Protein AF-A0A7Y2CJN3-F1 (afdb_monomer)

Solvent-accessible surface area (backbone atoms only — not comparable to full-atom values): 11240 Å² total; per-residue (Å²): 103,41,55,84,61,44,93,46,85,76,18,38,47,68,56,98,87,44,76,42,76,36,79,87,62,49,85,75,83,54,53,45,50,74,57,41,85,48,96,66,66,85,54,82,92,68,82,80,73,77,84,72,82,82,82,86,78,89,80,89,78,88,76,77,89,78,78,74,92,73,75,88,74,85,74,73,87,79,77,86,70,71,72,61,90,79,63,71,76,77,66,48,73,48,80,30,47,73,67,55,46,51,51,51,55,51,46,45,72,74,62,45,39,82,66,42,48,44,77,51,57,68,103,82,56,93,66,91,75,67,64,52,42,71,66,54,47,52,54,37,39,75,72,59,33,28,38,36,39,33,30,33,46,99,92,42,41,36,37,38,38,42,36,53,50,99,86,33,34,38,36,39,37,32,74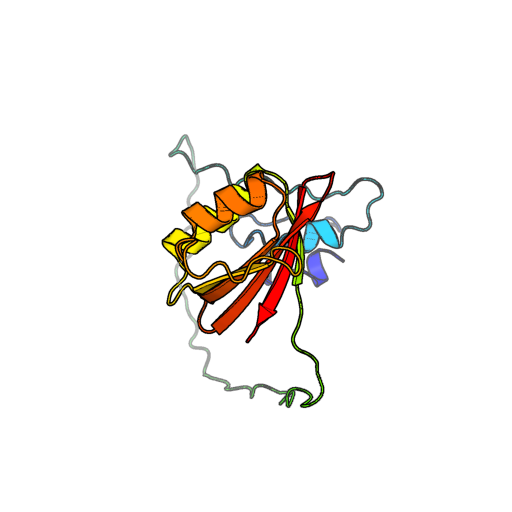,103

Mean predicted aligned error: 18.38 Å

Sequence (176 aa):
VCYERCPVEGAIPVEAGLPTVDPSACTGCGICHYVCPAPENAVAILPRRERGVGKGTAAMATVEPTGPDVRATEEAPEADETPDPDALPEVFTALLTADQLQDLFRDLRIQARNVEVQFKDGATAYSSDRGSDLDAAEETLAAGGSVQIRYDAAGGHWCDTLRPVKTGTFLVRAPL

Nearest PDB structures (foldseek):
  3sy3-assembly2_D  TM=4.236E-01  e=1.371E-02  Bacillus anthracis str. 'Ames Ancestor'
  1v2b-assembly1_A  TM=4.792E-01  e=2.644E-01  Nicotiana tabacum
  3v85-assembly1_A  TM=5.338E-01  e=2.227E+00  Arabidopsis thaliana
  8h92-assembly1_A  TM=4.686E-01  e=4.531E+00  Ziziphus jujuba
  8wu8-assembly1_A  TM=2.914E-01  e=1.865E+00  Homo sapiens

Structure (mmCIF, N/CA/C/O backbone):
data_AF-A0A7Y2CJN3-F1
#
_entry.id   AF-A0A7Y2CJN3-F1
#
loop_
_atom_site.group_PDB
_atom_site.id
_atom_site.type_symbol
_atom_site.label_atom_id
_atom_site.label_alt_id
_atom_site.label_comp_id
_atom_site.label_asym_id
_atom_site.label_entity_id
_atom_site.label_seq_id
_atom_site.pdbx_PDB_ins_code
_atom_site.Cartn_x
_atom_site.Cartn_y
_atom_site.Cartn_z
_atom_site.occupancy
_atom_site.B_iso_or_equiv
_atom_site.auth_seq_id
_atom_site.auth_comp_id
_atom_site.auth_asym_id
_atom_site.auth_atom_id
_atom_site.pdbx_PDB_model_num
ATOM 1 N N . VAL A 1 1 ? -16.809 -4.277 22.116 1.00 89.31 1 VAL A N 1
ATOM 2 C CA . VAL A 1 1 ? -16.101 -3.682 20.956 1.00 89.31 1 VAL A CA 1
ATOM 3 C C . VAL A 1 1 ? -15.108 -4.633 20.294 1.00 89.31 1 VAL A C 1
ATOM 5 O O . VAL A 1 1 ? -15.429 -5.131 19.231 1.00 89.31 1 VAL A O 1
ATOM 8 N N . CYS A 1 2 ? -13.921 -4.916 20.854 1.00 93.25 2 CYS A N 1
ATOM 9 C CA . CYS A 1 2 ? -12.917 -5.745 20.155 1.00 93.25 2 CYS A CA 1
ATOM 10 C C . CYS A 1 2 ? -13.397 -7.179 19.856 1.00 93.25 2 CYS A C 1
ATOM 12 O O . CYS A 1 2 ? -13.192 -7.649 18.743 1.00 93.25 2 CYS A O 1
ATOM 14 N N . TYR A 1 3 ? -14.078 -7.829 20.808 1.00 94.25 3 TYR A N 1
ATOM 15 C CA . TYR A 1 3 ? -14.712 -9.144 20.628 1.00 94.25 3 TYR A CA 1
ATOM 16 C C . TYR A 1 3 ? -15.737 -9.151 19.485 1.00 94.25 3 TYR A C 1
ATOM 18 O O . TYR A 1 3 ? -15.639 -9.965 18.577 1.00 94.25 3 TYR A O 1
ATOM 26 N N . GLU A 1 4 ? -16.655 -8.182 19.479 1.00 93.81 4 GLU A N 1
ATOM 27 C CA . GLU A 1 4 ? -17.743 -8.063 18.490 1.00 93.81 4 GLU A CA 1
ATOM 28 C C . GLU A 1 4 ? -17.247 -7.733 17.075 1.00 93.81 4 GLU A C 1
ATOM 30 O O . GLU A 1 4 ? -17.983 -7.881 16.107 1.00 93.81 4 GLU A O 1
ATOM 35 N N . ARG A 1 5 ? -16.017 -7.222 16.950 1.00 94.75 5 ARG A N 1
ATOM 36 C CA . ARG A 1 5 ? -15.409 -6.826 15.672 1.00 94.75 5 ARG A CA 1
ATOM 37 C C . ARG A 1 5 ? -14.397 -7.842 15.157 1.00 94.75 5 ARG A C 1
ATOM 39 O O . ARG A 1 5 ? -13.835 -7.633 14.085 1.00 94.75 5 ARG A O 1
ATOM 46 N N . CYS A 1 6 ? -14.111 -8.900 15.913 1.00 95.44 6 CYS A N 1
ATOM 47 C CA . CYS A 1 6 ? -13.181 -9.920 15.461 1.00 95.44 6 CYS A CA 1
ATOM 48 C C . CYS A 1 6 ? -13.832 -10.753 14.343 1.00 95.44 6 CYS A C 1
ATOM 50 O O . CYS A 1 6 ? -14.910 -11.295 14.566 1.00 95.44 6 CYS A O 1
ATOM 52 N N . PRO A 1 7 ? -13.192 -10.899 13.168 1.00 94.94 7 PRO A N 1
ATOM 53 C CA . PRO A 1 7 ? -13.736 -11.709 12.076 1.00 94.94 7 PRO A CA 1
ATOM 54 C C . PRO A 1 7 ? -13.603 -13.218 12.330 1.00 94.94 7 PRO A C 1
ATOM 56 O O . PRO A 1 7 ? -14.133 -14.015 11.566 1.00 94.94 7 PRO A O 1
ATOM 59 N N . VAL A 1 8 ? -12.856 -13.617 13.365 1.00 95.19 8 VAL A N 1
ATOM 60 C CA . VAL A 1 8 ? -12.653 -15.019 13.732 1.00 95.19 8 VAL A CA 1
ATOM 61 C C . VAL A 1 8 ? -13.446 -15.311 14.994 1.00 95.19 8 VAL A C 1
ATOM 63 O O . VAL A 1 8 ? -13.160 -14.765 16.064 1.00 95.19 8 VAL A O 1
ATOM 66 N N . GLU A 1 9 ? -14.429 -16.194 14.868 1.00 91.56 9 GLU A N 1
ATOM 67 C CA . GLU A 1 9 ? -15.238 -16.637 15.995 1.00 91.56 9 GLU A CA 1
ATOM 68 C C . GLU A 1 9 ? -14.358 -17.292 17.068 1.00 91.56 9 GLU A C 1
ATOM 70 O O . GLU A 1 9 ? -13.439 -18.057 16.773 1.00 91.56 9 GLU A O 1
ATOM 75 N N . GLY A 1 10 ? -14.592 -16.938 18.332 1.00 90.75 10 GLY A N 1
ATOM 76 C CA . GLY A 1 10 ? -13.833 -17.485 19.457 1.00 90.75 10 GLY A CA 1
ATOM 77 C C . GLY A 1 10 ? -12.379 -17.008 19.572 1.00 90.75 10 GLY A C 1
ATOM 78 O O . GLY A 1 10 ? -11.717 -17.376 20.534 1.00 90.75 10 GLY A O 1
ATOM 79 N N . ALA A 1 11 ? -11.867 -16.152 18.678 1.00 95.00 11 ALA A N 1
ATOM 80 C CA . ALA A 1 11 ? -10.490 -15.656 18.791 1.00 95.00 11 ALA A CA 1
ATOM 81 C C . ALA A 1 11 ? -10.285 -14.636 19.924 1.00 95.00 11 ALA A C 1
ATOM 83 O O . ALA A 1 11 ? -9.145 -14.378 20.316 1.00 95.00 11 ALA A O 1
ATOM 84 N N . ILE A 1 12 ? -11.362 -14.041 20.444 1.00 95.69 12 ILE A N 1
ATOM 85 C CA . ILE A 1 12 ? -11.316 -13.121 21.587 1.00 95.69 12 ILE A CA 1
ATOM 86 C C . ILE A 1 12 ? -12.387 -13.513 22.619 1.00 95.69 12 ILE A C 1
ATOM 88 O O . ILE A 1 12 ? -13.403 -12.829 22.719 1.00 95.69 12 ILE A O 1
ATOM 92 N N . PRO A 1 13 ? -12.233 -14.611 23.378 1.00 94.94 13 PRO A N 1
ATOM 93 C CA . PRO A 1 13 ? -13.152 -14.918 24.471 1.00 94.94 13 PRO A CA 1
ATOM 94 C C . PRO A 1 13 ? -13.224 -13.768 25.486 1.00 94.94 13 PRO A C 1
ATOM 96 O O . PRO A 1 13 ? -12.224 -13.114 25.798 1.00 94.94 13 PRO A O 1
ATOM 99 N N . VAL A 1 14 ? -14.425 -13.529 26.014 1.00 93.75 14 VAL A N 1
ATOM 100 C CA . VAL A 1 14 ? -14.656 -12.581 27.108 1.00 93.75 14 VAL A CA 1
ATOM 101 C C . VAL A 1 14 ? -14.918 -13.378 28.375 1.00 93.75 14 VAL A C 1
ATOM 103 O O . VAL A 1 14 ? -15.992 -13.948 28.553 1.00 93.75 14 VAL A O 1
ATOM 106 N N . GLU A 1 15 ? -13.941 -13.388 29.273 1.00 90.75 15 GLU A N 1
ATOM 107 C CA . GLU A 1 15 ? -14.043 -14.052 30.569 1.00 90.75 15 GLU A CA 1
ATOM 108 C C . GLU A 1 15 ? -14.014 -12.996 31.670 1.00 90.75 15 GLU A C 1
ATOM 110 O O . GLU A 1 15 ? -13.166 -12.107 31.672 1.00 90.75 15 GLU A O 1
ATOM 115 N N . ALA A 1 16 ? -14.981 -13.044 32.592 1.00 88.81 16 ALA A N 1
ATOM 116 C CA . ALA A 1 16 ? -15.116 -12.057 33.670 1.00 88.81 16 ALA A CA 1
ATOM 117 C C . ALA A 1 16 ? -15.124 -10.584 33.189 1.00 88.81 16 ALA A C 1
ATOM 119 O O . ALA A 1 16 ? -14.648 -9.687 33.882 1.00 88.81 16 ALA A O 1
ATOM 120 N N . GLY A 1 17 ? -15.664 -10.327 31.991 1.00 88.00 17 GLY A N 1
ATOM 121 C CA . GLY A 1 17 ? -15.716 -8.989 31.390 1.00 88.00 17 GLY A CA 1
ATOM 122 C C . GLY A 1 17 ? -14.395 -8.507 30.776 1.00 88.00 17 GLY A C 1
ATOM 123 O O . GLY A 1 17 ? -14.331 -7.372 30.307 1.00 88.00 17 GLY A O 1
ATOM 124 N N . LEU A 1 18 ? -13.360 -9.351 30.743 1.00 89.56 18 LEU A N 1
ATOM 125 C CA . LEU A 1 18 ? -12.057 -9.052 30.157 1.00 89.56 18 LEU A CA 1
ATOM 126 C C . LEU A 1 18 ? -11.886 -9.816 28.831 1.00 89.56 18 LEU A C 1
ATOM 128 O O . LEU A 1 18 ? -11.836 -11.049 28.836 1.00 89.56 18 LEU A O 1
ATOM 132 N N . PRO A 1 19 ? -11.798 -9.117 27.685 1.00 93.50 19 PRO A N 1
ATOM 133 C CA . PRO A 1 19 ? -11.492 -9.755 26.411 1.00 93.50 19 PRO A CA 1
ATOM 134 C C . PRO A 1 19 ? -10.029 -10.216 26.389 1.00 93.50 19 PRO A C 1
ATOM 136 O O . PRO A 1 19 ? -9.119 -9.405 26.555 1.00 93.50 19 PRO A O 1
ATOM 139 N N . THR A 1 20 ? -9.801 -11.504 26.140 1.00 93.62 20 THR A N 1
ATOM 140 C CA . THR A 1 20 ? -8.462 -12.101 26.008 1.00 93.62 20 THR A CA 1
ATOM 141 C C . THR A 1 20 ? -8.301 -12.665 24.606 1.00 93.62 20 THR A C 1
ATOM 143 O O . THR A 1 20 ? -9.216 -13.295 24.102 1.00 93.62 20 THR A O 1
ATOM 146 N N . VAL A 1 21 ? -7.161 -12.442 23.949 1.00 93.12 21 VAL A N 1
ATOM 147 C CA . VAL A 1 21 ? -6.914 -12.974 22.598 1.00 93.12 21 VAL A CA 1
ATOM 148 C C . VAL A 1 21 ? -6.411 -14.413 22.691 1.00 93.12 21 VAL A C 1
ATOM 150 O O . VAL A 1 21 ? -5.384 -14.653 23.325 1.00 93.12 21 VAL A O 1
ATOM 153 N N . ASP A 1 22 ? -7.074 -15.349 22.009 1.00 92.25 22 ASP A N 1
ATOM 154 C CA . ASP A 1 22 ? -6.560 -16.703 21.807 1.00 92.25 22 ASP A CA 1
ATOM 155 C C . ASP A 1 22 ? -5.549 -16.706 20.642 1.00 92.25 22 ASP A C 1
ATOM 157 O O . ASP A 1 22 ? -5.925 -16.546 19.474 1.00 92.25 22 ASP A O 1
ATOM 161 N N . PRO A 1 23 ? -4.247 -16.912 20.908 1.00 87.19 23 PRO A N 1
ATOM 162 C CA . PRO A 1 23 ? -3.235 -16.940 19.862 1.00 87.19 23 PRO A CA 1
ATOM 163 C C . PRO A 1 23 ? -3.347 -18.164 18.944 1.00 87.19 23 PRO A C 1
ATOM 165 O O . PRO A 1 23 ? -2.655 -18.208 17.929 1.00 87.19 23 PRO A O 1
ATOM 168 N N . SER A 1 24 ? -4.125 -19.193 19.272 1.00 87.00 24 SER A N 1
ATOM 169 C CA . SER A 1 24 ? -4.326 -20.349 18.395 1.00 87.00 24 SER A CA 1
ATOM 170 C C . SER A 1 24 ? -5.303 -20.040 17.255 1.00 87.00 24 SER A C 1
ATOM 172 O O . SER A 1 24 ? -5.036 -20.433 16.121 1.00 87.00 24 SER A O 1
ATOM 174 N N . ALA A 1 25 ? -6.340 -19.245 17.533 1.00 89.62 25 ALA A N 1
ATOM 175 C CA . ALA A 1 25 ? -7.351 -18.811 16.570 1.00 89.62 25 ALA A CA 1
ATOM 176 C C . ALA A 1 25 ? -7.039 -17.446 15.919 1.00 89.62 25 ALA A C 1
ATOM 178 O O . ALA A 1 25 ? -7.500 -17.155 14.819 1.00 89.62 25 ALA A O 1
ATOM 179 N N . CYS A 1 26 ? -6.240 -16.591 16.565 1.00 92.00 26 CYS A N 1
ATOM 180 C CA . CYS A 1 26 ? -5.935 -15.254 16.056 1.00 92.00 26 CYS A CA 1
ATOM 181 C C . CYS A 1 26 ? -5.152 -15.274 14.726 1.00 92.00 26 CYS A C 1
ATOM 183 O O . CYS A 1 26 ? -4.025 -15.780 14.647 1.00 92.00 26 CYS A O 1
ATOM 185 N N . THR A 1 27 ? -5.723 -14.626 13.705 1.00 91.00 27 THR A N 1
ATOM 186 C CA . THR A 1 27 ? -5.139 -14.447 12.362 1.00 91.00 27 THR A CA 1
ATOM 187 C C . THR A 1 27 ? -4.184 -13.260 12.256 1.00 91.00 27 THR A C 1
ATOM 189 O O . THR A 1 27 ? -3.473 -13.135 11.266 1.00 91.00 27 THR A O 1
ATOM 192 N N . GLY A 1 28 ? -4.152 -12.378 13.261 1.00 91.88 28 GLY A N 1
ATOM 193 C CA . GLY A 1 28 ? -3.314 -11.177 13.239 1.00 91.88 28 GLY A CA 1
ATOM 194 C C . GLY A 1 28 ? -3.865 -10.019 12.397 1.00 91.88 28 GLY A C 1
ATOM 195 O O . GLY A 1 28 ? -3.111 -9.109 12.081 1.00 91.88 28 GLY A O 1
ATOM 196 N N . CYS A 1 29 ? -5.165 -10.007 12.068 1.00 93.94 29 CYS A N 1
ATOM 197 C CA . CYS A 1 29 ? -5.798 -8.958 11.246 1.00 93.94 29 CYS A CA 1
ATOM 198 C C . CYS A 1 29 ? -5.723 -7.527 11.821 1.00 93.94 29 CYS A C 1
ATOM 200 O O . CYS A 1 29 ? -5.932 -6.561 11.097 1.00 93.94 29 CYS A O 1
ATOM 202 N N . GLY A 1 30 ? -5.477 -7.373 13.126 1.00 94.25 30 GLY A N 1
ATOM 203 C CA . GLY A 1 30 ? -5.276 -6.073 13.773 1.00 94.25 30 GLY A CA 1
ATOM 204 C C . GLY A 1 30 ? -6.534 -5.239 14.049 1.00 94.25 30 GLY A C 1
ATOM 205 O O . GLY A 1 30 ? -6.426 -4.196 14.693 1.00 94.25 30 GLY A O 1
ATOM 206 N N . ILE A 1 31 ? -7.733 -5.699 13.668 1.00 94.75 31 ILE A N 1
ATOM 207 C CA . ILE A 1 31 ? -8.997 -4.965 13.894 1.00 94.75 31 ILE A CA 1
ATOM 208 C C . ILE A 1 31 ? -9.187 -4.606 15.373 1.00 94.75 31 ILE A C 1
ATOM 210 O O . ILE A 1 31 ? -9.531 -3.473 15.695 1.00 94.75 31 ILE A O 1
ATOM 214 N N . CYS A 1 32 ? -8.907 -5.542 16.284 1.00 95.12 32 CYS A N 1
ATOM 215 C CA . CYS A 1 32 ? -9.035 -5.334 17.727 1.00 95.12 32 CYS A CA 1
ATOM 216 C C . CYS A 1 32 ? -8.154 -4.195 18.268 1.00 95.12 32 CYS A C 1
ATOM 218 O O . CYS A 1 32 ? -8.566 -3.517 19.207 1.00 95.12 32 CYS A O 1
ATOM 220 N N . HIS A 1 33 ? -6.982 -3.966 17.667 1.00 95.12 33 HIS A N 1
ATOM 221 C CA . HIS A 1 33 ? -6.109 -2.843 17.995 1.00 95.12 33 HIS A CA 1
ATOM 222 C C . HIS A 1 33 ? -6.693 -1.522 17.485 1.00 95.12 33 HIS A C 1
ATOM 224 O O . HIS A 1 33 ? -6.721 -0.544 18.225 1.00 95.12 33 HIS A O 1
ATOM 230 N N . TYR A 1 34 ? -7.220 -1.503 16.258 1.00 94.25 34 TYR A N 1
ATOM 231 C CA . TYR A 1 34 ? -7.803 -0.302 15.655 1.00 94.25 34 TYR A CA 1
ATOM 232 C C . TYR A 1 34 ? -9.067 0.185 16.383 1.00 94.25 34 TYR A C 1
ATOM 234 O O . TYR A 1 34 ? -9.249 1.381 16.581 1.00 94.25 34 TYR A O 1
ATOM 242 N N . VAL A 1 35 ? -9.930 -0.738 16.820 1.00 94.69 35 VAL A N 1
ATOM 243 C CA . VAL A 1 35 ? -11.219 -0.403 17.457 1.00 94.69 35 VAL A CA 1
ATOM 244 C C . VAL A 1 35 ? -11.139 -0.235 18.978 1.00 94.69 35 VAL A C 1
ATOM 246 O O . VAL A 1 35 ? -12.178 -0.145 19.633 1.00 94.69 35 VAL A O 1
ATOM 249 N N . CYS A 1 36 ? -9.944 -0.264 19.573 1.00 95.25 36 CYS A N 1
ATOM 250 C CA . CYS A 1 36 ? -9.802 -0.229 21.025 1.00 95.25 36 CYS A CA 1
ATOM 251 C C . CYS A 1 36 ? -10.242 1.139 21.592 1.00 95.25 36 CYS A C 1
ATOM 253 O O . CYS A 1 36 ? -9.628 2.150 21.260 1.00 95.25 36 CYS A O 1
ATOM 255 N N . PRO A 1 37 ? -11.262 1.198 22.472 1.00 92.06 37 PRO A N 1
ATOM 256 C CA . PRO A 1 37 ? -11.741 2.462 23.037 1.00 92.06 37 PRO A CA 1
ATOM 257 C C . PRO A 1 37 ? -10.932 2.936 24.256 1.00 92.06 37 PRO A C 1
ATOM 259 O O . PRO A 1 37 ? -11.235 3.988 24.816 1.00 92.06 37 PRO A O 1
ATOM 262 N N . ALA A 1 38 ? -9.965 2.142 24.729 1.00 90.56 38 ALA A N 1
ATOM 263 C CA . ALA A 1 38 ? -9.169 2.488 25.902 1.00 90.56 38 ALA A CA 1
ATOM 264 C C . ALA A 1 38 ? -8.277 3.718 25.616 1.00 90.56 38 ALA A C 1
ATOM 266 O O . ALA A 1 38 ? -7.758 3.835 24.506 1.00 90.56 38 ALA A O 1
ATOM 267 N N . PRO A 1 39 ? -8.078 4.624 26.596 1.00 82.94 39 PRO A N 1
ATOM 268 C CA . PRO A 1 39 ? -7.304 5.857 26.403 1.00 82.94 39 PRO A CA 1
ATOM 269 C C . PRO A 1 39 ? -5.841 5.576 26.045 1.00 82.94 39 PRO A C 1
ATOM 271 O O . PRO A 1 39 ? -5.263 6.246 25.193 1.00 82.94 39 PRO A O 1
ATOM 274 N N . GLU A 1 40 ? -5.267 4.549 26.666 1.00 87.88 40 GLU A N 1
ATOM 275 C CA . GLU A 1 40 ? -4.050 3.891 26.213 1.00 87.88 40 GLU A CA 1
ATOM 276 C C . GLU A 1 40 ? -4.490 2.563 25.608 1.00 87.88 40 GLU A C 1
ATOM 278 O O . GLU A 1 40 ? -5.159 1.771 26.276 1.00 87.88 40 GLU A O 1
ATOM 283 N N . ASN A 1 41 ? -4.192 2.354 24.325 1.00 88.25 41 ASN A N 1
ATOM 284 C CA . ASN A 1 41 ? -4.666 1.189 23.588 1.00 88.25 41 ASN A CA 1
ATOM 285 C C . ASN A 1 41 ? -4.318 -0.101 24.352 1.00 88.25 41 ASN A C 1
ATOM 287 O O . ASN A 1 41 ? -3.148 -0.401 24.582 1.00 88.25 41 ASN A O 1
ATOM 291 N N . ALA A 1 42 ? -5.341 -0.857 24.753 1.00 92.31 42 ALA A N 1
ATOM 292 C CA . ALA A 1 42 ? -5.177 -2.048 25.587 1.00 92.31 42 ALA A CA 1
ATOM 293 C C . ALA A 1 42 ? -4.675 -3.271 24.798 1.00 92.31 42 ALA A C 1
ATOM 295 O O . ALA A 1 42 ? -4.433 -4.329 25.377 1.00 92.31 42 ALA A O 1
ATOM 296 N N . VAL A 1 43 ? -4.543 -3.149 23.474 1.00 91.69 43 VAL A N 1
ATOM 297 C CA . VAL A 1 43 ? -4.127 -4.225 22.576 1.00 91.69 43 VAL A CA 1
ATOM 298 C C . VAL A 1 43 ? -2.795 -3.852 21.938 1.00 91.69 43 VAL A C 1
ATOM 300 O O . VAL A 1 43 ? -2.660 -2.778 21.358 1.00 91.69 43 VAL A O 1
ATOM 303 N N . ALA A 1 44 ? -1.827 -4.764 21.968 1.00 88.88 44 ALA A N 1
ATOM 304 C CA . ALA A 1 44 ? -0.562 -4.627 21.253 1.00 88.88 44 ALA A CA 1
ATOM 305 C C . ALA A 1 44 ? -0.398 -5.773 20.252 1.00 88.88 44 ALA A C 1
ATOM 307 O O . ALA A 1 44 ? -0.615 -6.938 20.588 1.00 88.88 44 ALA A O 1
ATOM 308 N N . ILE A 1 45 ? 0.003 -5.444 19.024 1.00 89.06 45 ILE A N 1
ATOM 309 C CA . ILE A 1 45 ? 0.344 -6.435 18.003 1.00 89.06 45 ILE A CA 1
ATOM 310 C C . ILE A 1 45 ? 1.840 -6.708 18.101 1.00 89.06 45 ILE A C 1
ATOM 312 O O . ILE A 1 45 ? 2.656 -5.794 18.003 1.00 89.06 45 ILE A O 1
ATOM 316 N N . LEU A 1 46 ? 2.193 -7.974 18.301 1.00 83.56 46 LEU A N 1
ATOM 317 C CA . LEU A 1 46 ? 3.574 -8.434 18.367 1.00 83.56 46 LEU A CA 1
ATOM 318 C C . LEU A 1 46 ? 3.799 -9.509 17.298 1.00 83.56 46 LEU A C 1
ATOM 320 O O . LEU A 1 46 ? 2.876 -10.283 17.022 1.00 83.56 46 LEU A O 1
ATOM 324 N N . PRO A 1 47 ? 5.014 -9.618 16.731 1.00 79.50 47 PRO A N 1
ATOM 325 C CA . PRO A 1 47 ? 5.375 -10.756 15.899 1.00 79.50 47 PRO A CA 1
ATOM 326 C C . PRO A 1 47 ? 5.088 -12.055 16.654 1.00 79.50 47 PRO A C 1
ATOM 328 O O . PRO A 1 47 ? 5.465 -12.197 17.824 1.00 79.50 47 PRO A O 1
ATOM 331 N N . ARG A 1 48 ? 4.430 -13.016 15.996 1.00 73.12 48 ARG A N 1
ATOM 332 C CA . ARG A 1 48 ? 4.241 -14.352 16.564 1.00 73.12 48 ARG A CA 1
ATOM 333 C C . ARG A 1 48 ? 5.633 -14.954 16.737 1.00 73.12 48 ARG A C 1
ATOM 335 O O . ARG A 1 48 ? 6.241 -15.361 15.754 1.00 73.12 48 ARG A O 1
ATOM 342 N N . ARG A 1 49 ? 6.156 -14.972 17.970 1.00 65.00 49 ARG A N 1
ATOM 343 C CA . ARG A 1 49 ? 7.441 -15.619 18.265 1.00 65.00 49 ARG A CA 1
ATOM 344 C C . ARG A 1 49 ? 7.392 -17.033 17.699 1.00 65.00 49 ARG A C 1
ATOM 346 O O . ARG A 1 49 ? 6.469 -17.788 18.017 1.0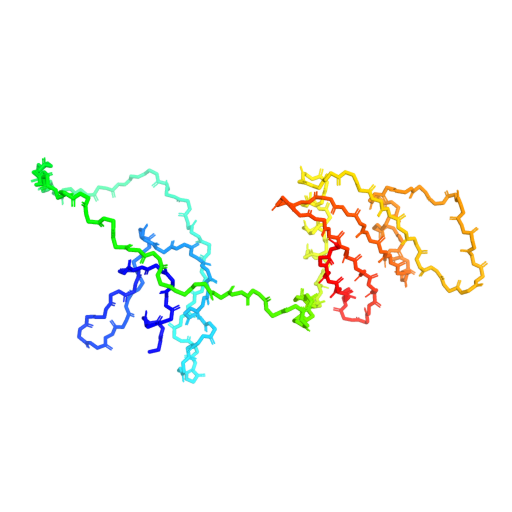0 65.00 49 ARG A O 1
ATOM 353 N N . GLU A 1 50 ? 8.355 -17.354 16.842 1.00 54.94 50 GLU A N 1
ATOM 354 C CA . GLU A 1 50 ? 8.546 -18.700 16.318 1.00 54.94 50 GLU A CA 1
ATOM 355 C C . GLU A 1 50 ? 8.510 -19.671 17.499 1.00 54.94 50 GLU A C 1
ATOM 357 O O . GLU A 1 50 ? 9.220 -19.489 18.494 1.00 54.94 50 GLU A O 1
ATOM 362 N N . ARG A 1 51 ? 7.618 -20.665 17.439 1.00 53.75 51 ARG A N 1
ATOM 363 C CA . ARG A 1 51 ? 7.539 -21.714 18.456 1.00 53.75 51 ARG A CA 1
ATOM 364 C C . ARG A 1 51 ? 8.816 -22.546 18.371 1.00 53.75 51 ARG A C 1
ATOM 366 O O . ARG A 1 51 ? 8.868 -23.557 17.679 1.00 53.75 51 ARG A O 1
ATOM 373 N N . GLY A 1 52 ? 9.841 -22.107 19.092 1.00 41.75 52 GLY A N 1
ATOM 374 C CA . GLY A 1 52 ? 10.961 -22.942 19.477 1.00 41.75 52 GLY A CA 1
ATOM 375 C C . GLY A 1 52 ? 10.437 -24.136 20.268 1.00 41.75 52 GLY A C 1
ATOM 376 O O . GLY A 1 52 ? 9.657 -24.000 21.212 1.00 41.75 52 GLY A O 1
ATOM 377 N N . VAL A 1 53 ? 10.847 -25.317 19.832 1.00 47.25 53 VAL A N 1
ATOM 378 C CA . VAL A 1 53 ? 10.655 -26.598 20.504 1.00 47.25 53 VAL A CA 1
ATOM 379 C C . VAL A 1 53 ? 11.038 -26.499 21.990 1.00 47.25 53 VAL A C 1
ATOM 381 O O . VAL A 1 53 ? 12.190 -26.249 22.320 1.00 47.25 53 VAL A O 1
ATOM 384 N N . GLY A 1 54 ? 10.058 -26.752 22.861 1.00 38.81 54 GLY A N 1
ATOM 385 C CA . GLY A 1 54 ? 10.178 -27.570 24.074 1.00 38.81 54 GLY A CA 1
ATOM 386 C C . GLY A 1 54 ? 11.032 -27.093 25.260 1.00 38.81 54 GLY A C 1
ATOM 387 O O . GLY A 1 54 ? 12.256 -27.062 25.203 1.00 38.81 54 GLY A O 1
ATOM 388 N N . LYS A 1 55 ? 10.360 -26.947 26.411 1.00 33.16 55 LYS A N 1
ATOM 389 C CA . LYS A 1 55 ? 10.657 -27.626 27.698 1.00 33.16 55 LYS A CA 1
ATOM 390 C C . LYS A 1 55 ? 9.448 -27.398 28.623 1.00 33.16 55 LYS A C 1
ATOM 392 O O . LYS A 1 55 ? 9.270 -26.289 29.100 1.00 33.16 55 LYS A O 1
ATOM 397 N N . GLY A 1 56 ? 8.476 -28.319 28.647 1.00 34.97 56 GLY A N 1
ATOM 398 C CA . GLY A 1 56 ? 8.260 -29.298 29.737 1.00 34.97 56 GLY A CA 1
ATOM 399 C C . GLY A 1 56 ? 7.243 -28.732 30.750 1.00 34.97 56 GLY A C 1
ATOM 400 O O . GLY A 1 56 ? 7.358 -27.571 31.097 1.00 34.97 56 GLY A O 1
ATOM 401 N N . THR A 1 57 ? 6.205 -29.402 31.249 1.00 38.06 57 THR A N 1
ATOM 402 C CA . THR A 1 57 ? 5.834 -30.822 31.362 1.00 38.06 57 THR A CA 1
ATOM 403 C C . THR A 1 57 ? 4.337 -30.926 31.707 1.00 38.06 57 THR A C 1
ATOM 405 O O . THR A 1 57 ? 3.856 -30.045 32.408 1.00 38.06 57 THR A O 1
ATOM 408 N N . ALA A 1 58 ? 3.693 -32.036 31.300 1.00 35.75 58 ALA A N 1
ATOM 409 C CA . ALA A 1 58 ? 2.445 -32.654 31.807 1.00 35.75 58 ALA A CA 1
ATOM 410 C C . ALA A 1 58 ? 1.201 -31.739 31.975 1.00 35.75 58 ALA A C 1
ATOM 412 O O . ALA A 1 58 ? 1.208 -30.786 32.732 1.00 35.75 58 ALA A O 1
ATOM 413 N N . ALA A 1 59 ? 0.055 -32.006 31.353 1.00 37.88 59 ALA A N 1
ATOM 414 C CA . ALA A 1 59 ? -0.654 -33.275 31.398 1.00 37.88 59 ALA A CA 1
ATOM 415 C C . ALA A 1 59 ? -1.549 -33.472 30.168 1.00 37.88 59 ALA A C 1
ATOM 417 O O . ALA A 1 59 ? -2.082 -32.531 29.586 1.00 37.88 59 ALA A O 1
ATOM 418 N N . MET A 1 60 ? -1.695 -34.743 29.807 1.00 42.84 60 MET A N 1
ATOM 419 C CA . MET A 1 60 ? -2.627 -35.239 28.808 1.00 42.84 60 MET A CA 1
ATOM 420 C C . MET A 1 60 ? -4.069 -34.984 29.258 1.00 42.84 60 MET A C 1
ATOM 422 O O . MET A 1 60 ? -4.451 -35.388 30.353 1.00 42.84 60 MET A O 1
ATOM 426 N N . ALA A 1 61 ? -4.879 -34.416 28.372 1.00 39.28 61 ALA A N 1
ATOM 427 C CA . ALA A 1 61 ? -6.302 -34.709 28.321 1.00 39.28 61 ALA A CA 1
ATOM 428 C C . ALA A 1 61 ? -6.600 -35.170 26.895 1.00 39.28 61 ALA A C 1
ATOM 430 O O . ALA A 1 61 ? -6.672 -34.382 25.955 1.00 39.28 61 ALA A O 1
ATOM 431 N N . THR A 1 62 ? -6.665 -36.487 26.735 1.00 38.69 62 THR A N 1
ATOM 432 C CA . THR A 1 62 ? -7.232 -37.149 25.566 1.00 38.69 62 THR A CA 1
ATOM 433 C C . THR A 1 62 ? -8.706 -36.773 25.483 1.00 38.69 62 THR A C 1
ATOM 435 O O . THR A 1 62 ? -9.487 -37.189 26.337 1.00 38.69 62 THR A O 1
ATOM 438 N N . VAL A 1 63 ? -9.088 -36.003 24.470 1.00 47.25 63 VAL A N 1
ATOM 439 C CA . VAL A 1 63 ? -10.476 -35.967 24.007 1.00 47.25 63 VAL A CA 1
ATOM 440 C C . VAL A 1 63 ? -10.500 -36.699 22.676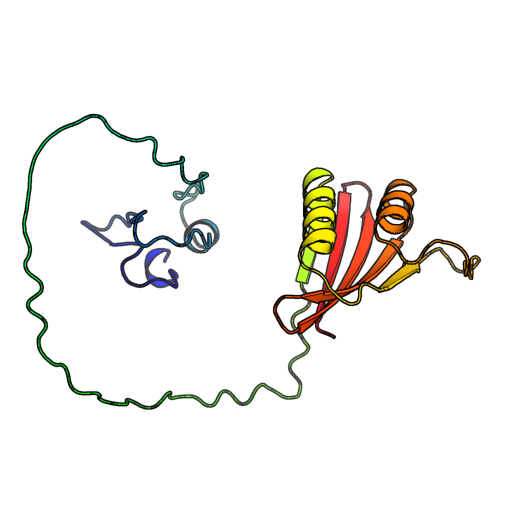 1.00 47.25 63 VAL A C 1
ATOM 442 O O . VAL A 1 63 ? -9.881 -36.279 21.700 1.00 47.25 63 VAL A O 1
ATOM 445 N N . GLU A 1 64 ? -11.146 -37.859 22.699 1.00 46.62 64 GLU A N 1
ATOM 446 C CA . GLU A 1 64 ? -11.453 -38.668 21.528 1.00 46.62 64 GLU A CA 1
ATOM 447 C C . GLU A 1 64 ? -12.388 -37.891 20.583 1.00 46.62 64 GLU A C 1
ATOM 449 O O . GLU A 1 64 ? -13.254 -37.145 21.051 1.00 46.62 64 GLU A O 1
ATOM 454 N N . PRO A 1 65 ? -12.258 -38.051 19.254 1.00 55.69 65 PRO A N 1
ATOM 455 C CA . PRO A 1 65 ? -13.145 -37.400 18.307 1.00 55.69 65 PRO A CA 1
ATOM 456 C C . PRO A 1 65 ? -14.461 -38.182 18.221 1.00 55.69 65 PRO A C 1
ATOM 458 O O . PRO A 1 65 ? -14.643 -39.024 17.347 1.00 55.69 65 PRO A O 1
ATOM 461 N N . THR A 1 66 ? -15.408 -37.904 19.113 1.00 44.59 66 THR A N 1
ATOM 462 C CA . THR A 1 66 ? -16.818 -38.231 18.854 1.00 44.59 66 THR A CA 1
ATOM 463 C C . THR A 1 66 ? -17.417 -37.105 18.032 1.00 44.59 66 THR A C 1
ATOM 465 O O . THR A 1 66 ? -17.924 -36.122 18.566 1.00 44.59 66 THR A O 1
ATOM 468 N N . GLY A 1 67 ? -17.334 -37.248 16.712 1.00 47.91 67 GLY A N 1
ATOM 469 C CA . GLY A 1 67 ? -18.257 -36.547 15.835 1.00 47.91 67 GLY A CA 1
ATOM 470 C C . GLY A 1 67 ? -19.669 -37.085 16.063 1.00 47.91 67 GLY A C 1
ATOM 471 O O . GLY A 1 67 ? -19.858 -38.304 16.099 1.00 47.91 67 GLY A O 1
ATOM 472 N N . PRO A 1 68 ? -20.676 -36.215 16.180 1.00 47.91 68 PRO A N 1
ATOM 473 C CA . PRO A 1 68 ? -21.985 -36.514 15.661 1.00 47.91 68 PRO A CA 1
ATOM 474 C C . PRO A 1 68 ? -22.086 -35.940 14.248 1.00 47.91 68 PRO A C 1
ATOM 476 O O . PRO A 1 68 ? -21.847 -34.760 14.001 1.00 47.91 68 PRO A O 1
ATOM 479 N N . ASP A 1 69 ? -22.442 -36.838 13.341 1.00 49.34 69 ASP A N 1
ATOM 480 C CA . ASP A 1 69 ? -23.103 -36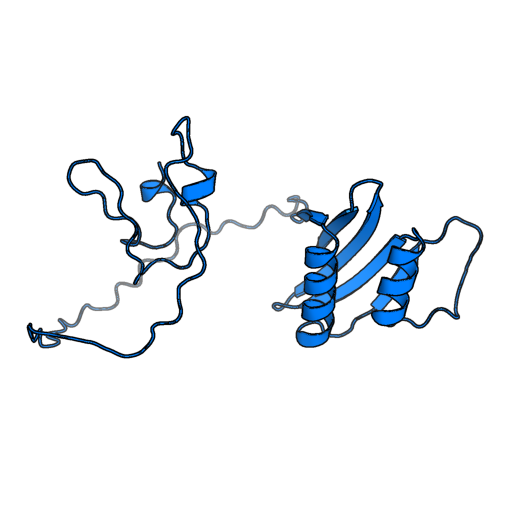.586 12.070 1.00 49.34 69 ASP A CA 1
ATOM 481 C C . ASP A 1 69 ? -24.137 -35.450 12.225 1.00 49.34 69 ASP A C 1
ATOM 483 O O . ASP A 1 69 ? -25.240 -35.649 12.738 1.00 49.34 69 ASP A O 1
ATOM 487 N N . VAL A 1 70 ? -23.754 -34.231 11.842 1.00 50.28 70 VAL A N 1
ATOM 488 C CA . VAL A 1 70 ? -24.686 -33.122 11.639 1.00 50.28 70 VAL A CA 1
ATOM 489 C C . VAL A 1 70 ? -24.834 -32.933 10.143 1.00 50.28 70 VAL A C 1
ATOM 491 O O . VAL A 1 70 ? -24.039 -32.282 9.471 1.00 50.28 70 VAL A O 1
ATOM 494 N N . ARG A 1 71 ? -25.861 -33.621 9.642 1.00 41.47 71 ARG A N 1
ATOM 495 C CA . ARG A 1 71 ? -26.661 -33.276 8.470 1.00 41.47 71 ARG A CA 1
ATOM 496 C C . ARG A 1 71 ? -26.391 -31.859 7.971 1.00 41.47 71 ARG A C 1
ATOM 498 O O . ARG A 1 71 ? -26.607 -30.892 8.696 1.00 41.47 71 ARG A O 1
ATOM 505 N N . ALA A 1 72 ? -26.020 -31.788 6.697 1.00 46.03 72 ALA A N 1
ATOM 506 C CA . ALA A 1 72 ? -26.153 -30.603 5.879 1.00 46.03 72 ALA A CA 1
ATOM 507 C C . ALA A 1 72 ? -27.567 -30.028 6.044 1.00 46.03 72 ALA A C 1
ATOM 509 O O . ALA A 1 72 ? -28.540 -30.571 5.519 1.00 46.03 72 ALA A O 1
ATOM 510 N N . THR A 1 73 ? -27.668 -28.941 6.798 1.00 41.31 73 THR A N 1
ATOM 511 C CA . THR A 1 73 ? -28.654 -27.916 6.506 1.00 41.31 73 THR A CA 1
ATOM 512 C C . THR A 1 73 ? -27.891 -26.894 5.685 1.00 41.31 73 THR A C 1
ATOM 514 O O . THR A 1 73 ? -27.099 -26.113 6.206 1.00 41.31 73 THR A O 1
ATOM 517 N N . GLU A 1 74 ? -28.051 -26.990 4.371 1.00 48.53 74 GLU A N 1
ATOM 518 C CA . GLU A 1 74 ? -27.781 -25.895 3.452 1.00 48.53 74 GLU A CA 1
ATOM 519 C C . GLU A 1 74 ? -28.755 -24.765 3.820 1.00 48.53 74 GLU A C 1
ATOM 521 O O . GLU A 1 74 ? -29.851 -24.661 3.273 1.00 48.53 74 GLU A O 1
ATOM 526 N N . GLU A 1 75 ? -28.403 -23.971 4.830 1.00 42.44 75 GLU A N 1
ATOM 527 C CA . GLU A 1 75 ? -29.018 -22.667 5.035 1.00 42.44 75 GLU A CA 1
ATOM 528 C C . GLU A 1 75 ? -28.380 -21.716 4.028 1.00 42.44 75 GLU A C 1
ATOM 530 O O . GLU A 1 75 ? -27.167 -21.502 3.996 1.00 42.44 75 GLU A O 1
ATOM 535 N N . ALA A 1 76 ? -29.238 -21.271 3.117 1.00 47.22 76 ALA A N 1
ATOM 536 C CA . ALA A 1 76 ? -28.935 -20.415 1.993 1.00 47.22 76 ALA A CA 1
ATOM 537 C C . ALA A 1 76 ? -28.112 -19.187 2.420 1.00 47.22 76 ALA A C 1
ATOM 539 O O . ALA A 1 76 ? -28.401 -18.602 3.465 1.00 47.22 76 ALA A O 1
ATOM 540 N N . PRO A 1 77 ? -27.139 -18.741 1.606 1.00 52.22 77 PRO A N 1
ATOM 541 C CA . PRO A 1 77 ? -26.572 -17.418 1.786 1.00 52.22 77 PRO A CA 1
ATOM 542 C C . PRO A 1 77 ? -27.675 -16.390 1.508 1.00 52.22 77 PRO A C 1
ATOM 544 O O . PRO A 1 77 ? -28.083 -16.176 0.365 1.00 52.22 77 PRO A O 1
ATOM 547 N N . GLU A 1 78 ? -28.204 -15.800 2.576 1.00 48.84 78 GLU A N 1
ATOM 548 C CA . GLU A 1 78 ? -29.009 -14.591 2.490 1.00 48.84 78 GLU A CA 1
ATOM 549 C C . GLU A 1 78 ? -28.121 -13.399 2.115 1.00 48.84 78 GLU A C 1
ATOM 551 O O . GLU A 1 78 ? -27.001 -13.257 2.602 1.00 48.84 78 GLU A O 1
ATOM 556 N N . ALA A 1 79 ? -28.704 -12.539 1.279 1.00 43.56 79 ALA A N 1
ATOM 557 C CA . ALA A 1 79 ? -28.192 -11.283 0.740 1.00 43.56 79 ALA A CA 1
ATOM 558 C C . ALA A 1 79 ? -27.186 -11.418 -0.415 1.00 43.56 79 ALA A C 1
ATOM 560 O O . ALA A 1 79 ? -25.984 -11.203 -0.301 1.00 43.56 79 ALA A O 1
ATOM 561 N N . ASP A 1 80 ? -27.773 -11.690 -1.579 1.00 45.78 80 ASP A N 1
ATOM 562 C CA . ASP A 1 80 ? -27.511 -10.982 -2.834 1.00 45.78 80 ASP A CA 1
ATOM 563 C C . ASP A 1 80 ? -27.342 -9.464 -2.586 1.00 45.78 80 ASP A C 1
ATOM 565 O O . ASP A 1 80 ? -28.255 -8.667 -2.792 1.00 45.78 80 ASP A O 1
ATOM 569 N N . GLU A 1 81 ? -26.180 -9.045 -2.081 1.00 49.94 81 GLU A N 1
ATOM 570 C CA . GLU A 1 81 ? -25.685 -7.694 -2.317 1.00 49.94 81 GLU A CA 1
ATOM 571 C C . GLU A 1 81 ? -25.271 -7.666 -3.783 1.00 49.94 81 GLU A C 1
ATOM 573 O O . GLU A 1 81 ? -24.123 -7.938 -4.133 1.00 49.94 81 GLU A O 1
ATOM 578 N N . THR A 1 82 ? -26.228 -7.377 -4.667 1.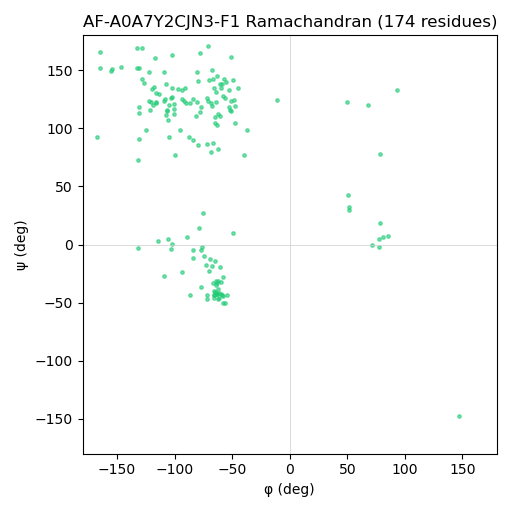00 56.97 82 THR A N 1
ATOM 579 C CA . THR A 1 82 ? -25.881 -6.883 -5.996 1.00 56.97 82 THR A CA 1
ATOM 580 C C . THR A 1 82 ? -24.912 -5.722 -5.781 1.00 56.97 82 THR A C 1
ATOM 582 O O . THR A 1 82 ? -25.330 -4.731 -5.170 1.00 56.97 82 THR A O 1
ATOM 585 N N . PRO A 1 83 ? -23.638 -5.832 -6.206 1.00 59.72 83 PRO A N 1
ATOM 586 C CA . PRO A 1 83 ? -22.686 -4.748 -6.044 1.00 59.72 83 PRO A CA 1
ATOM 587 C C . PRO A 1 83 ? -23.283 -3.524 -6.727 1.00 59.72 83 PRO A C 1
ATOM 589 O O . PRO A 1 83 ? -23.724 -3.614 -7.876 1.00 59.72 83 PRO A O 1
ATOM 592 N N . ASP A 1 84 ? -23.369 -2.420 -5.986 1.00 59.81 84 ASP A N 1
ATOM 593 C CA . ASP A 1 84 ? -23.860 -1.154 -6.512 1.00 59.81 84 ASP A CA 1
ATOM 594 C C . ASP A 1 84 ? -23.068 -0.848 -7.798 1.00 59.81 84 ASP A C 1
ATOM 596 O O . ASP A 1 84 ? -21.841 -0.722 -7.737 1.00 59.81 84 ASP A O 1
ATOM 600 N N . PRO A 1 85 ? -23.720 -0.795 -8.976 1.00 59.28 85 PRO A N 1
ATOM 601 C CA . PRO A 1 85 ? -23.025 -0.583 -10.241 1.00 59.28 85 PRO A CA 1
ATOM 602 C C . PRO A 1 85 ? -22.356 0.798 -10.315 1.00 59.28 85 PRO A C 1
ATOM 604 O O . PRO A 1 85 ? -21.512 1.009 -11.187 1.00 59.28 85 PRO A O 1
ATOM 607 N N . ASP A 1 86 ? -22.711 1.713 -9.406 1.00 58.12 86 ASP A N 1
ATOM 608 C CA . ASP A 1 86 ? -22.120 3.038 -9.247 1.00 58.12 86 ASP A CA 1
ATOM 609 C C . ASP A 1 86 ? -21.130 3.121 -8.065 1.00 58.12 86 ASP A C 1
ATOM 611 O O . ASP A 1 86 ? -20.533 4.182 -7.839 1.00 58.12 86 ASP A O 1
ATOM 615 N N . ALA A 1 87 ? -20.893 2.029 -7.319 1.00 59.66 87 ALA A N 1
ATOM 616 C CA . ALA A 1 87 ? -19.840 2.004 -6.309 1.00 59.66 87 ALA A CA 1
ATOM 617 C C . ALA A 1 87 ? -18.477 2.140 -6.992 1.00 59.66 87 ALA A C 1
ATOM 619 O O . ALA A 1 87 ? -17.987 1.244 -7.681 1.00 59.66 87 ALA A O 1
ATOM 620 N N . LEU A 1 88 ? -17.852 3.300 -6.787 1.00 56.94 88 LEU A N 1
ATOM 621 C CA . LEU A 1 88 ? -16.489 3.533 -7.232 1.00 56.94 88 LEU A CA 1
ATOM 622 C C . LEU A 1 88 ? -15.567 2.489 -6.585 1.00 56.94 88 LEU A C 1
ATOM 624 O O . LEU A 1 88 ? -15.711 2.218 -5.390 1.00 56.94 88 LEU A O 1
ATOM 628 N N . PRO A 1 89 ? -14.610 1.927 -7.342 1.00 62.25 89 PRO A N 1
ATOM 629 C CA . PRO A 1 89 ? -13.685 0.949 -6.798 1.00 62.25 89 PRO A CA 1
ATOM 630 C C . PRO A 1 89 ? -12.967 1.511 -5.571 1.00 62.25 89 PRO A C 1
ATOM 632 O O . PRO A 1 89 ? -12.560 2.677 -5.564 1.00 62.25 89 PRO A O 1
ATOM 635 N N . GLU A 1 90 ? -12.783 0.680 -4.544 1.00 71.69 90 GLU A N 1
ATOM 636 C CA . GLU A 1 90 ? -12.028 1.075 -3.358 1.00 71.69 90 GLU A CA 1
ATOM 637 C C . GLU A 1 90 ? -10.591 1.433 -3.753 1.00 71.69 90 GLU A C 1
ATOM 639 O O . GLU A 1 90 ? -9.785 0.591 -4.155 1.00 71.69 90 GLU A O 1
ATOM 644 N N . VAL A 1 91 ? -10.277 2.725 -3.659 1.00 83.00 91 VAL A N 1
ATOM 645 C CA . VAL A 1 91 ? -8.925 3.242 -3.844 1.00 83.00 91 VAL A CA 1
ATOM 646 C C . VAL A 1 91 ? -8.234 3.255 -2.488 1.00 83.00 91 VAL A C 1
ATOM 648 O O . VAL A 1 91 ? -8.672 3.930 -1.556 1.00 83.00 91 VAL A O 1
ATOM 651 N N . PHE A 1 92 ? -7.110 2.557 -2.389 1.00 87.00 92 PHE A N 1
ATOM 652 C CA . PHE A 1 92 ? -6.285 2.525 -1.189 1.00 87.00 92 PHE A CA 1
ATOM 653 C C . PHE A 1 92 ? -5.193 3.588 -1.281 1.00 87.00 92 PHE A C 1
ATOM 655 O O . PHE A 1 92 ? -4.492 3.694 -2.286 1.00 87.00 92 PHE A O 1
ATOM 662 N N . THR A 1 93 ? -5.000 4.370 -0.220 1.00 92.88 93 THR A N 1
ATOM 663 C CA . THR A 1 93 ? -3.932 5.380 -0.162 1.00 92.88 93 THR A CA 1
ATOM 664 C C . THR A 1 93 ? -3.071 5.205 1.078 1.00 92.88 93 THR A C 1
ATOM 666 O O . THR A 1 93 ? -3.611 4.993 2.163 1.00 92.88 93 THR A O 1
ATOM 669 N N . ALA A 1 94 ? -1.752 5.348 0.946 1.00 93.19 94 ALA A N 1
ATOM 670 C CA . ALA A 1 94 ? -0.816 5.232 2.064 1.00 93.19 94 ALA A CA 1
ATOM 671 C C . ALA A 1 94 ? 0.394 6.165 1.906 1.00 93.19 94 ALA A C 1
ATOM 673 O O . ALA A 1 94 ? 0.799 6.497 0.793 1.00 93.19 94 ALA A O 1
ATOM 674 N N . LEU A 1 95 ? 0.999 6.567 3.026 1.00 96.75 95 LEU A N 1
ATOM 675 C CA . LEU A 1 95 ? 2.330 7.172 3.047 1.00 96.75 95 LEU A CA 1
ATOM 676 C C . LEU A 1 95 ? 3.336 6.097 3.464 1.00 96.75 95 LEU A C 1
ATOM 678 O O . LEU A 1 95 ? 3.302 5.641 4.603 1.00 96.75 95 LEU A O 1
ATOM 682 N N . LEU A 1 96 ? 4.209 5.708 2.540 1.00 95.06 96 LEU A N 1
ATOM 683 C CA . LEU A 1 96 ? 5.209 4.666 2.740 1.00 95.06 96 LEU A CA 1
ATOM 684 C C . LEU A 1 96 ? 6.519 5.259 3.263 1.00 95.06 96 LEU A C 1
ATOM 686 O O . LEU A 1 96 ? 7.022 6.253 2.724 1.00 95.06 96 LEU A O 1
ATOM 690 N N . THR A 1 97 ? 7.093 4.621 4.282 1.00 96.06 97 THR A N 1
ATOM 691 C CA . THR A 1 97 ? 8.496 4.815 4.670 1.00 96.06 97 THR A CA 1
ATOM 692 C C . THR A 1 97 ? 9.437 4.202 3.626 1.00 96.06 97 THR A C 1
ATOM 694 O O . THR A 1 97 ? 9.002 3.488 2.722 1.00 96.06 97 THR A O 1
ATOM 697 N N . ALA A 1 98 ? 10.744 4.457 3.752 1.00 92.19 98 ALA A N 1
ATOM 698 C CA . ALA A 1 98 ? 11.745 3.842 2.880 1.00 92.19 98 ALA A CA 1
ATOM 699 C C . ALA A 1 98 ? 11.699 2.303 2.944 1.00 92.19 98 ALA A C 1
ATOM 701 O O . ALA A 1 98 ? 11.680 1.654 1.902 1.00 92.19 98 ALA A O 1
ATOM 702 N N . ASP A 1 99 ? 11.592 1.733 4.148 1.00 95.25 99 ASP A N 1
ATOM 703 C CA . ASP A 1 99 ? 11.521 0.279 4.344 1.00 95.25 99 ASP A CA 1
ATOM 704 C C . ASP A 1 99 ? 10.233 -0.306 3.744 1.00 95.25 99 ASP A C 1
ATOM 706 O O . ASP A 1 99 ? 10.277 -1.296 3.021 1.00 95.25 99 ASP A O 1
ATOM 710 N N . GLN A 1 100 ? 9.088 0.355 3.953 1.00 95.38 100 GLN A N 1
ATOM 711 C CA . GLN A 1 100 ? 7.810 -0.075 3.371 1.00 95.38 100 GLN A CA 1
ATOM 712 C C . GLN A 1 100 ? 7.809 -0.005 1.841 1.00 95.38 100 GLN A C 1
ATOM 714 O O . GLN A 1 100 ? 7.191 -0.841 1.186 1.00 95.38 100 GLN A O 1
ATOM 719 N N . LEU A 1 101 ? 8.490 0.987 1.260 1.00 95.75 101 LEU A N 1
ATOM 720 C CA . LEU A 1 101 ? 8.661 1.082 -0.186 1.00 95.75 101 LEU A CA 1
ATOM 721 C C . LEU A 1 101 ? 9.509 -0.083 -0.713 1.00 95.75 101 LEU A C 1
ATOM 723 O O . LEU A 1 101 ? 9.141 -0.695 -1.711 1.00 95.75 101 LEU A O 1
ATOM 727 N N . GLN A 1 102 ? 10.604 -0.422 -0.030 1.00 94.69 102 GLN A N 1
ATOM 728 C CA . GLN A 1 102 ? 11.443 -1.566 -0.398 1.00 94.69 102 GLN A CA 1
ATOM 729 C C . GLN A 1 102 ? 10.687 -2.893 -0.287 1.00 94.69 102 GLN A C 1
ATOM 731 O O . GLN A 1 102 ? 10.800 -3.735 -1.178 1.00 94.69 102 GLN A O 1
ATOM 736 N N . ASP A 1 103 ? 9.902 -3.081 0.775 1.00 96.12 103 ASP A N 1
ATOM 737 C CA . ASP A 1 103 ? 9.074 -4.277 0.939 1.00 96.12 103 ASP A CA 1
ATOM 738 C C . ASP A 1 103 ? 8.001 -4.364 -0.161 1.00 96.12 103 ASP A C 1
ATOM 740 O O . ASP A 1 103 ? 7.851 -5.422 -0.768 1.00 96.12 103 ASP A O 1
ATOM 744 N N . LEU A 1 104 ? 7.352 -3.248 -0.527 1.00 95.56 104 LEU A N 1
ATOM 745 C CA . 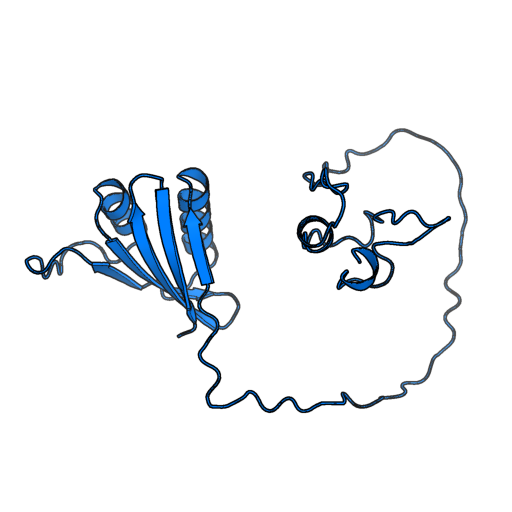LEU A 1 104 ? 6.427 -3.205 -1.668 1.00 95.56 104 LEU A CA 1
ATOM 746 C C . LEU A 1 104 ? 7.103 -3.671 -2.965 1.00 95.56 104 LEU A C 1
ATOM 748 O O . LEU A 1 104 ? 6.571 -4.523 -3.675 1.00 95.56 104 LEU A O 1
ATOM 752 N N . PHE A 1 105 ? 8.275 -3.131 -3.291 1.00 96.56 105 PHE A N 1
ATOM 753 C CA . PHE A 1 105 ? 8.996 -3.517 -4.503 1.00 96.56 105 PHE A CA 1
ATOM 754 C C . PHE A 1 105 ? 9.494 -4.966 -4.464 1.00 96.56 105 PHE A C 1
ATOM 756 O O . PHE A 1 105 ? 9.543 -5.633 -5.501 1.00 96.56 105 PHE A O 1
ATOM 763 N N . ARG A 1 106 ? 9.854 -5.483 -3.286 1.00 95.62 106 ARG A N 1
ATOM 764 C CA . ARG A 1 106 ? 10.172 -6.903 -3.101 1.00 95.62 106 ARG A CA 1
ATOM 765 C C . ARG A 1 106 ? 8.951 -7.771 -3.400 1.00 95.62 106 ARG A C 1
ATOM 767 O O . ARG A 1 106 ? 9.073 -8.732 -4.158 1.00 95.62 106 ARG A O 1
ATOM 774 N N . ASP A 1 107 ? 7.791 -7.413 -2.865 1.00 94.44 107 ASP A N 1
ATOM 775 C CA . ASP A 1 107 ? 6.545 -8.147 -3.080 1.00 94.44 107 ASP A CA 1
ATOM 776 C C . ASP A 1 107 ? 6.118 -8.118 -4.548 1.00 94.44 107 ASP A C 1
ATOM 778 O O . ASP A 1 107 ? 5.768 -9.162 -5.100 1.00 94.44 107 ASP A O 1
ATOM 782 N N . LEU A 1 108 ? 6.232 -6.964 -5.216 1.00 94.50 108 LEU A N 1
ATOM 783 C CA . LEU A 1 108 ? 5.960 -6.848 -6.650 1.00 94.50 108 LEU A CA 1
ATOM 784 C C . LEU A 1 108 ? 6.862 -7.782 -7.468 1.00 94.50 108 LEU A C 1
ATOM 786 O O . LEU A 1 108 ? 6.369 -8.496 -8.335 1.00 94.50 108 LEU A O 1
ATOM 790 N N . ARG A 1 109 ? 8.162 -7.868 -7.161 1.00 93.62 109 ARG A N 1
ATOM 791 C CA . ARG A 1 109 ? 9.072 -8.793 -7.865 1.00 93.62 109 ARG A CA 1
ATOM 792 C C . ARG A 1 109 ? 8.718 -10.270 -7.662 1.00 93.62 109 ARG A C 1
ATOM 794 O O . ARG A 1 109 ? 8.992 -11.079 -8.544 1.00 93.62 109 ARG A O 1
ATOM 801 N N . ILE A 1 110 ? 8.165 -10.635 -6.505 1.00 93.06 110 ILE A N 1
ATOM 802 C CA . ILE A 1 110 ? 7.859 -12.032 -6.160 1.00 93.06 110 ILE A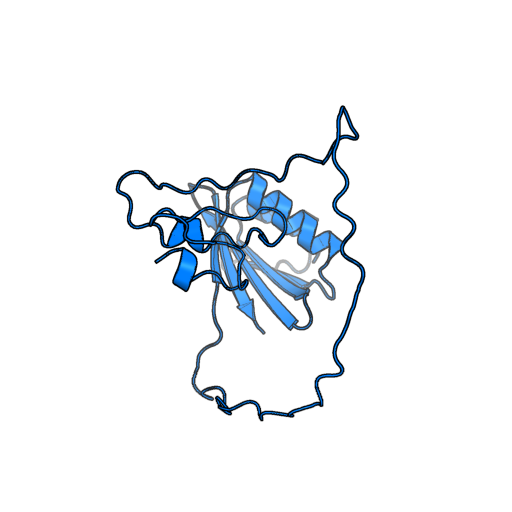 CA 1
ATOM 803 C C . ILE A 1 110 ? 6.483 -12.452 -6.682 1.00 93.06 110 ILE A C 1
ATOM 805 O O . ILE A 1 110 ? 6.319 -13.571 -7.170 1.00 93.06 110 ILE A O 1
ATOM 809 N N . GLN A 1 111 ? 5.482 -11.589 -6.522 1.00 92.44 111 GLN A N 1
ATOM 810 C CA . GLN A 1 111 ? 4.077 -11.961 -6.667 1.00 92.44 111 GLN A CA 1
ATOM 811 C C . GLN A 1 111 ? 3.420 -11.377 -7.916 1.00 92.44 111 GLN A C 1
ATOM 813 O O . GLN A 1 111 ? 2.467 -11.973 -8.423 1.00 92.44 111 GLN A O 1
ATOM 818 N N . ALA A 1 112 ? 3.900 -10.233 -8.409 1.00 92.19 112 ALA A N 1
ATOM 819 C CA . ALA A 1 112 ? 3.245 -9.530 -9.498 1.00 92.19 112 ALA A CA 1
ATOM 820 C C . ALA A 1 112 ? 3.579 -10.157 -10.856 1.00 92.19 112 ALA A C 1
ATOM 822 O O . ALA A 1 112 ? 4.709 -10.564 -11.132 1.00 92.19 112 ALA A O 1
ATOM 823 N N . ARG A 1 113 ? 2.576 -10.227 -11.728 1.00 91.38 113 ARG A N 1
ATOM 824 C CA . ARG A 1 113 ? 2.721 -10.660 -13.123 1.00 91.38 113 ARG A CA 1
ATOM 825 C C . ARG A 1 113 ? 2.355 -9.512 -14.052 1.00 91.38 113 ARG A C 1
ATOM 827 O O . ARG A 1 113 ? 1.678 -8.581 -13.632 1.00 91.38 113 ARG A O 1
ATOM 834 N N . ASN A 1 114 ? 2.803 -9.588 -15.307 1.00 89.94 114 ASN A N 1
ATOM 835 C CA . ASN A 1 114 ? 2.499 -8.587 -16.339 1.00 89.94 114 ASN A CA 1
ATOM 836 C C . ASN A 1 114 ? 2.789 -7.145 -15.882 1.00 89.94 114 ASN A C 1
ATOM 838 O O . ASN A 1 114 ? 1.993 -6.239 -16.104 1.00 89.94 114 ASN A O 1
ATOM 842 N N . VAL A 1 115 ? 3.924 -6.956 -15.203 1.00 90.75 115 VAL A N 1
ATOM 843 C CA . VAL A 1 115 ? 4.311 -5.659 -14.645 1.00 90.75 115 VAL A CA 1
ATOM 844 C C . VAL A 1 115 ? 4.633 -4.682 -15.778 1.00 90.75 115 VAL A C 1
ATOM 846 O O . VAL A 1 115 ? 5.529 -4.932 -16.581 1.00 90.75 115 VAL A O 1
ATOM 849 N N . GLU A 1 116 ? 3.922 -3.560 -15.815 1.00 90.12 116 GLU A N 1
ATOM 850 C CA . GLU A 1 116 ? 4.157 -2.430 -16.711 1.00 90.12 116 GLU A CA 1
ATOM 851 C C . GLU A 1 116 ? 4.464 -1.187 -15.867 1.00 90.12 116 GLU A C 1
ATOM 853 O O . GLU A 1 116 ? 3.639 -0.748 -15.063 1.00 90.12 116 GLU A O 1
ATOM 858 N N . VAL A 1 117 ? 5.645 -0.599 -16.056 1.00 91.19 117 VAL A N 1
ATOM 859 C CA . VAL A 1 117 ? 6.046 0.642 -15.382 1.00 91.19 117 VAL A CA 1
ATOM 860 C C . VAL A 1 117 ? 5.917 1.824 -16.339 1.00 91.19 117 VAL A C 1
ATOM 862 O O . VAL A 1 117 ? 6.487 1.831 -17.428 1.00 91.19 117 VAL A O 1
ATOM 865 N N . GLN A 1 118 ? 5.202 2.856 -15.900 1.00 88.81 118 GLN A N 1
ATOM 866 C CA . GLN A 1 118 ? 5.055 4.136 -16.582 1.00 88.81 118 GLN A CA 1
ATOM 867 C C . GLN A 1 118 ? 5.667 5.254 -15.737 1.00 88.81 118 GLN A C 1
ATOM 869 O O . GLN A 1 118 ? 5.264 5.501 -14.599 1.00 88.81 118 GLN A O 1
ATOM 874 N N . PHE A 1 119 ? 6.625 5.974 -16.309 1.00 87.88 119 PHE A N 1
ATOM 875 C CA . PHE A 1 119 ? 7.290 7.089 -15.645 1.00 87.88 119 PHE A CA 1
ATOM 876 C C . PHE A 1 119 ? 6.491 8.374 -15.858 1.00 87.88 119 PHE A C 1
ATOM 878 O O . PHE A 1 119 ? 6.252 8.799 -16.988 1.00 87.88 119 PHE A O 1
ATOM 885 N N . LYS A 1 120 ? 6.076 9.006 -14.761 1.00 79.50 120 LYS A N 1
ATOM 886 C CA . LYS A 1 120 ? 5.451 10.328 -14.757 1.00 79.50 120 LYS A CA 1
ATOM 887 C C . LYS A 1 120 ? 6.511 11.353 -14.386 1.00 79.50 120 LYS A C 1
ATOM 889 O O . LYS A 1 120 ? 6.570 11.853 -13.260 1.00 79.50 120 LYS A O 1
ATOM 894 N N . ASP A 1 121 ? 7.348 11.656 -15.364 1.00 66.25 121 ASP A N 1
ATOM 895 C CA . ASP A 1 121 ? 8.161 12.861 -15.347 1.00 66.25 121 ASP A CA 1
ATOM 896 C C . ASP A 1 121 ? 7.293 14.036 -15.813 1.00 66.25 121 ASP A C 1
ATOM 898 O O . ASP A 1 121 ? 6.375 13.863 -16.617 1.00 66.25 121 ASP A O 1
ATOM 902 N N . GLY A 1 122 ? 7.552 15.246 -15.308 1.00 55.47 122 GLY A N 1
ATOM 903 C CA . GLY A 1 122 ? 6.879 16.459 -15.790 1.00 55.47 122 GLY A CA 1
ATOM 904 C C . GLY A 1 122 ? 6.941 16.590 -17.321 1.00 55.47 122 GLY A C 1
ATOM 905 O O . GLY A 1 122 ? 7.776 15.960 -17.962 1.00 55.47 122 GLY A O 1
ATOM 906 N N . ALA A 1 123 ? 6.061 17.425 -17.889 1.00 47.84 123 ALA A N 1
ATOM 907 C CA . ALA A 1 123 ? 5.647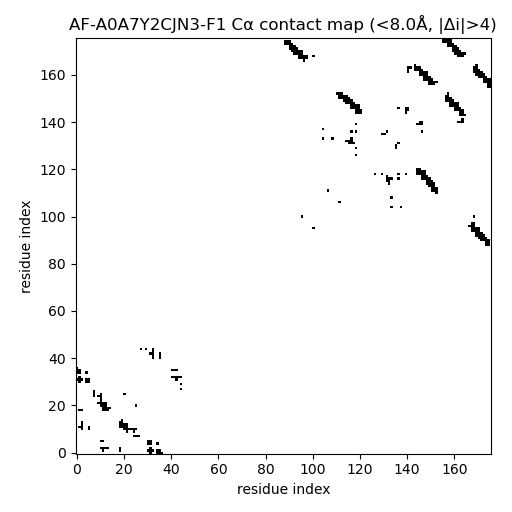 17.536 -19.302 1.00 47.84 123 ALA A CA 1
ATOM 908 C C . ALA A 1 123 ? 6.721 17.606 -20.428 1.00 47.84 123 ALA A C 1
ATOM 910 O O . ALA A 1 123 ? 6.377 17.874 -21.575 1.00 47.84 123 ALA A O 1
ATOM 911 N N . THR A 1 124 ? 8.002 17.377 -20.154 1.00 45.78 124 THR A N 1
ATOM 912 C CA . THR A 1 124 ? 9.126 17.483 -21.093 1.00 45.78 124 THR A CA 1
ATOM 913 C C . THR A 1 124 ? 9.846 16.170 -21.410 1.00 45.78 124 THR A C 1
ATOM 915 O O . THR A 1 124 ? 10.807 16.209 -22.171 1.00 45.78 124 THR A O 1
ATOM 918 N N . ALA A 1 125 ? 9.415 15.012 -20.902 1.00 45.62 125 ALA A N 1
ATOM 919 C CA . ALA A 1 125 ? 10.077 13.744 -21.220 1.00 45.62 125 ALA A CA 1
ATOM 920 C C . ALA A 1 125 ? 9.085 12.657 -21.655 1.00 45.62 125 ALA A C 1
ATOM 922 O O . ALA A 1 125 ? 8.613 11.861 -20.852 1.00 45.62 125 ALA A O 1
ATOM 923 N N . TYR A 1 126 ? 8.829 12.571 -22.964 1.00 44.72 126 TYR A N 1
ATOM 924 C CA . TYR A 1 126 ? 8.504 11.288 -23.596 1.00 44.72 126 TYR A CA 1
ATOM 925 C C . TYR A 1 126 ? 9.783 10.436 -23.546 1.00 44.72 126 TYR A C 1
ATOM 927 O O . TYR A 1 126 ? 10.573 10.417 -24.486 1.00 44.72 126 TYR A O 1
ATOM 935 N N . SER A 1 127 ? 10.065 9.824 -22.395 1.00 49.56 127 SER A N 1
ATOM 936 C CA . SER A 1 127 ? 11.192 8.904 -22.251 1.00 49.56 127 SER A CA 1
ATOM 937 C C . SER A 1 127 ? 10.724 7.510 -22.645 1.00 49.56 127 SER A C 1
ATOM 939 O O . SER A 1 127 ? 10.197 6.759 -21.834 1.00 49.56 127 SER A O 1
ATOM 941 N N . SER A 1 128 ? 10.906 7.172 -23.917 1.00 48.47 128 SER A N 1
ATOM 942 C CA . SER A 1 128 ? 10.733 5.815 -24.443 1.00 48.47 128 SER A CA 1
ATOM 943 C C . SER A 1 128 ? 11.935 4.902 -24.151 1.00 48.47 128 SER A C 1
ATOM 945 O O . SER A 1 128 ? 12.050 3.859 -24.781 1.00 48.47 128 SER A O 1
ATOM 947 N N . ASP A 1 129 ? 12.836 5.303 -23.244 1.00 53.19 129 ASP A N 1
ATOM 948 C CA . ASP A 1 129 ? 14.139 4.646 -23.038 1.00 53.19 129 ASP A CA 1
ATOM 949 C C . ASP A 1 129 ? 14.473 4.351 -21.566 1.00 53.19 129 ASP A C 1
ATOM 951 O O . ASP A 1 129 ? 15.499 3.740 -21.273 1.00 53.19 129 ASP A O 1
ATOM 955 N N . ARG A 1 130 ? 13.620 4.756 -20.610 1.00 53.72 130 ARG A N 1
ATOM 956 C CA . ARG A 1 130 ? 13.709 4.199 -19.256 1.00 53.72 130 ARG A CA 1
ATOM 957 C C . ARG A 1 130 ? 13.083 2.816 -19.291 1.00 53.72 130 ARG A C 1
ATOM 959 O O . ARG A 1 130 ? 11.910 2.689 -19.639 1.00 53.72 130 ARG A O 1
ATOM 966 N N . GLY A 1 131 ? 13.888 1.801 -18.983 1.00 53.66 131 GLY A N 1
ATOM 967 C CA . GLY A 1 131 ? 13.444 0.414 -18.910 1.00 53.66 131 GLY A CA 1
ATOM 968 C C . GLY A 1 131 ? 12.120 0.317 -18.161 1.00 53.66 131 GLY A C 1
ATOM 969 O O . GLY A 1 131 ? 11.931 0.956 -17.131 1.00 53.66 131 GLY A O 1
ATOM 970 N N . SER A 1 132 ? 11.174 -0.448 -18.696 1.00 67.81 132 SER A N 1
ATOM 971 C CA . SER A 1 132 ? 9.849 -0.645 -18.091 1.00 67.81 132 SER A CA 1
ATOM 972 C C . SER A 1 132 ? 9.897 -1.592 -16.882 1.00 67.81 132 SER A C 1
ATOM 974 O O . SER A 1 132 ? 8.922 -2.288 -16.606 1.00 67.81 132 SER A O 1
ATOM 976 N N . ASP A 1 133 ? 11.042 -1.658 -16.202 1.00 85.56 133 ASP A N 1
ATOM 977 C CA . ASP A 1 133 ? 11.321 -2.572 -15.104 1.00 85.56 133 ASP A CA 1
ATOM 978 C C . ASP A 1 133 ? 11.233 -1.877 -13.735 1.00 85.56 133 ASP A C 1
ATOM 980 O O . ASP A 1 133 ? 11.201 -0.650 -13.603 1.00 85.56 133 ASP A O 1
ATOM 984 N N . LEU A 1 134 ? 11.124 -2.699 -12.692 1.00 90.75 134 LEU A N 1
ATOM 985 C CA . LEU A 1 134 ? 10.961 -2.236 -11.316 1.00 90.75 134 LEU A CA 1
ATOM 986 C C . LEU A 1 134 ? 12.233 -1.582 -10.752 1.00 90.75 134 LEU A C 1
ATOM 988 O O . LEU A 1 134 ? 12.123 -0.769 -9.838 1.00 90.75 134 LEU A O 1
ATOM 992 N N . ASP A 1 135 ? 13.413 -1.888 -11.296 1.00 90.88 135 ASP A N 1
ATOM 993 C CA . ASP A 1 135 ? 14.678 -1.305 -10.837 1.00 90.88 135 ASP A CA 1
ATOM 994 C C . ASP A 1 135 ? 14.758 0.171 -11.265 1.00 90.88 135 ASP A C 1
ATOM 996 O O . ASP A 1 135 ? 14.978 1.058 -10.437 1.00 90.88 135 ASP A O 1
ATOM 1000 N N . ALA A 1 136 ? 14.434 0.466 -12.527 1.00 88.75 136 ALA A N 1
ATOM 1001 C CA . ALA A 1 136 ? 14.325 1.830 -13.039 1.00 88.75 136 ALA A CA 1
ATOM 1002 C C . ALA A 1 136 ? 13.226 2.641 -12.321 1.00 88.75 136 ALA A C 1
ATOM 1004 O O . ALA A 1 136 ? 13.339 3.865 -12.159 1.00 88.75 136 ALA A O 1
ATOM 1005 N N . ALA A 1 137 ? 12.158 1.975 -11.867 1.00 91.00 137 ALA A N 1
ATOM 1006 C CA . ALA A 1 137 ? 11.107 2.592 -11.061 1.00 91.00 137 ALA A CA 1
ATOM 1007 C C . ALA A 1 137 ? 11.624 3.050 -9.687 1.00 91.00 137 ALA A C 1
ATOM 1009 O O . ALA A 1 137 ? 11.354 4.185 -9.283 1.00 91.00 137 ALA A O 1
ATOM 1010 N N . GLU A 1 138 ? 12.390 2.202 -8.993 1.00 92.25 138 GLU A N 1
ATOM 1011 C CA . GLU A 1 138 ? 13.031 2.548 -7.718 1.00 92.25 138 GLU A CA 1
ATOM 1012 C C . GLU A 1 138 ? 14.008 3.716 -7.874 1.00 92.25 138 GLU A C 1
ATOM 1014 O O . GLU A 1 138 ? 13.944 4.681 -7.108 1.00 92.25 138 GLU A O 1
ATOM 1019 N N . GLU A 1 139 ? 14.858 3.680 -8.904 1.00 90.25 139 GLU A N 1
ATOM 1020 C CA . GLU A 1 139 ? 15.793 4.769 -9.207 1.00 90.25 139 GLU A CA 1
ATOM 1021 C C . GLU A 1 139 ? 15.062 6.090 -9.472 1.00 90.25 139 GLU A C 1
ATOM 1023 O O . GLU A 1 139 ? 15.449 7.143 -8.955 1.00 90.25 139 GLU A O 1
ATOM 1028 N N . THR A 1 140 ? 13.963 6.044 -10.231 1.00 90.31 140 THR A N 1
ATOM 1029 C CA . THR A 1 140 ? 13.159 7.238 -10.523 1.00 90.31 140 THR A CA 1
ATOM 1030 C C . THR A 1 140 ? 12.548 7.825 -9.251 1.00 90.31 140 THR A C 1
ATOM 1032 O O . THR A 1 140 ? 12.586 9.042 -9.056 1.00 90.31 140 THR A O 1
ATOM 1035 N N . LEU A 1 141 ? 12.020 6.984 -8.359 1.00 92.12 141 LEU A N 1
ATOM 1036 C CA . LEU A 1 141 ? 11.470 7.432 -7.079 1.00 92.12 141 LEU A CA 1
ATOM 1037 C C . LEU A 1 141 ? 12.552 8.037 -6.176 1.00 92.12 141 LEU A C 1
ATOM 1039 O O . LEU A 1 141 ? 12.317 9.080 -5.563 1.00 92.12 141 LEU A O 1
ATOM 1043 N N . ALA A 1 142 ? 13.747 7.440 -6.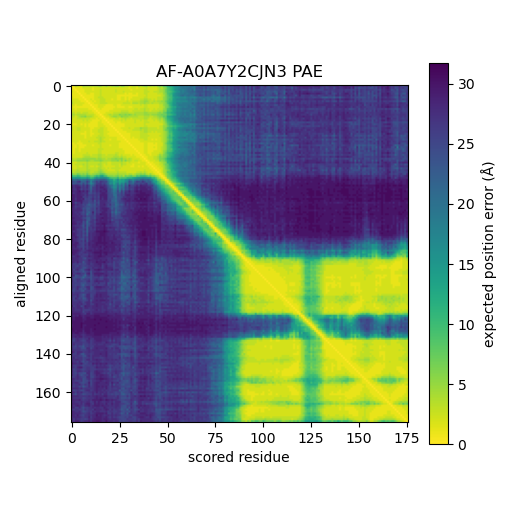139 1.00 89.88 142 ALA A N 1
ATOM 1044 C CA . ALA A 1 142 ? 14.893 7.969 -5.400 1.00 89.88 142 ALA A CA 1
ATOM 1045 C C . ALA A 1 142 ? 15.359 9.334 -5.939 1.00 89.88 142 ALA A C 1
ATOM 1047 O O . ALA A 1 142 ? 15.773 10.199 -5.166 1.00 89.88 142 ALA A O 1
ATOM 1048 N N . ALA A 1 143 ? 15.231 9.561 -7.249 1.00 88.75 143 ALA A N 1
ATOM 1049 C CA . ALA A 1 143 ? 15.495 10.848 -7.892 1.00 88.75 143 ALA A CA 1
ATOM 1050 C C . ALA A 1 143 ? 14.375 11.892 -7.687 1.00 88.75 143 ALA A C 1
ATOM 1052 O O . ALA A 1 143 ? 14.503 13.031 -8.141 1.00 88.75 143 ALA A O 1
ATOM 1053 N N . GLY A 1 144 ? 13.279 11.536 -7.007 1.00 89.44 144 GLY A N 1
ATOM 1054 C CA . GLY A 1 144 ? 12.133 12.418 -6.771 1.00 89.44 144 GLY A CA 1
ATOM 1055 C C . GLY A 1 144 ? 11.097 12.439 -7.902 1.00 89.44 144 GLY A C 1
ATOM 1056 O O . GLY A 1 144 ? 10.172 13.251 -7.858 1.00 89.44 144 GLY A O 1
ATOM 1057 N N . GLY A 1 145 ? 11.232 11.566 -8.904 1.00 89.62 145 GLY A N 1
ATOM 1058 C CA . GLY A 1 145 ? 10.246 11.371 -9.968 1.00 89.62 145 GLY A CA 1
ATOM 1059 C C . GLY A 1 145 ? 9.053 10.535 -9.502 1.00 89.62 145 GLY A C 1
ATOM 1060 O O . GLY A 1 145 ? 9.108 9.883 -8.466 1.00 89.62 145 GLY A O 1
ATOM 1061 N N . SER A 1 146 ? 7.953 10.549 -10.256 1.00 90.19 146 SER A N 1
ATOM 1062 C CA . SER A 1 146 ? 6.772 9.729 -9.948 1.00 90.19 146 SER A CA 1
ATOM 1063 C C . SER A 1 146 ? 6.610 8.592 -10.944 1.00 90.19 146 SER A C 1
ATOM 1065 O O . SER A 1 146 ? 6.958 8.735 -12.115 1.00 90.19 146 SER A O 1
ATOM 1067 N N . VAL A 1 147 ? 6.070 7.465 -10.489 1.00 93.81 147 VAL A N 1
ATOM 1068 C CA . VAL A 1 147 ? 5.862 6.279 -11.327 1.00 93.81 147 VAL A CA 1
ATOM 1069 C C . VAL A 1 147 ? 4.456 5.730 -11.140 1.00 93.81 147 VAL A C 1
ATOM 1071 O O . VAL A 1 147 ? 3.834 5.896 -10.090 1.00 93.81 147 VAL A O 1
ATOM 1074 N N . GLN A 1 148 ? 3.946 5.086 -12.177 1.00 93.88 148 GLN A N 1
ATOM 1075 C CA . GLN A 1 148 ? 2.706 4.333 -12.163 1.00 93.88 148 GLN A CA 1
ATOM 1076 C C . GLN A 1 148 ? 3.028 2.901 -12.584 1.00 93.88 148 GLN A C 1
ATOM 1078 O O . GLN A 1 148 ? 3.611 2.690 -13.640 1.00 93.88 148 GLN A O 1
ATOM 1083 N N . ILE A 1 149 ? 2.680 1.930 -11.751 1.00 94.50 149 ILE A N 1
ATOM 1084 C CA . ILE A 1 149 ? 2.982 0.515 -11.952 1.00 94.50 149 ILE A CA 1
ATOM 1085 C C . ILE A 1 149 ? 1.655 -0.215 -12.116 1.00 94.50 149 ILE A C 1
ATOM 1087 O O . ILE A 1 149 ? 0.801 -0.145 -11.233 1.00 94.50 149 ILE A O 1
ATOM 1091 N N . ARG A 1 150 ? 1.473 -0.902 -13.241 1.00 94.00 150 ARG A N 1
ATOM 1092 C CA . ARG A 1 150 ? 0.317 -1.766 -13.502 1.00 94.00 150 ARG A CA 1
ATOM 1093 C C . ARG A 1 150 ? 0.754 -3.213 -13.437 1.00 94.00 150 ARG A C 1
ATOM 1095 O O . ARG A 1 150 ? 1.841 -3.526 -13.911 1.00 94.00 150 ARG A O 1
ATOM 1102 N N . TYR A 1 151 ? -0.045 -4.071 -12.824 1.00 94.06 151 TYR A N 1
ATOM 1103 C CA . TYR A 1 151 ? 0.327 -5.468 -12.633 1.00 94.06 151 TYR A CA 1
ATOM 1104 C C . TYR A 1 151 ? -0.861 -6.343 -12.240 1.00 94.06 151 TYR A C 1
ATOM 1106 O O . TYR A 1 151 ? -1.888 -5.851 -11.775 1.00 94.06 151 TYR A O 1
ATOM 1114 N N . ASP A 1 152 ? -0.667 -7.654 -12.342 1.00 92.50 152 ASP A N 1
ATOM 1115 C CA . ASP A 1 152 ? -1.619 -8.662 -11.893 1.00 92.50 152 ASP A CA 1
ATOM 1116 C C . ASP A 1 152 ? -1.140 -9.259 -10.568 1.00 92.50 152 ASP A C 1
ATOM 1118 O O . ASP A 1 152 ? -0.011 -9.752 -10.474 1.00 92.50 152 ASP A O 1
ATOM 1122 N N . ALA A 1 153 ? -1.991 -9.250 -9.544 1.00 90.94 153 ALA A N 1
ATOM 1123 C CA . ALA A 1 153 ? -1.711 -9.860 -8.245 1.00 90.94 153 ALA A CA 1
ATOM 1124 C C . ALA A 1 153 ? -3.008 -10.251 -7.529 1.00 90.94 153 ALA A C 1
ATOM 1126 O O . ALA A 1 153 ? -4.054 -9.632 -7.723 1.00 90.94 153 ALA A O 1
ATOM 1127 N N . ALA A 1 154 ? -2.941 -11.289 -6.689 1.00 85.00 154 ALA A N 1
ATOM 1128 C CA . ALA A 1 154 ? -4.079 -11.777 -5.900 1.00 85.00 154 ALA A CA 1
ATOM 1129 C C . ALA A 1 154 ? -5.363 -12.050 -6.723 1.00 85.00 154 ALA A C 1
ATOM 1131 O O . ALA A 1 154 ? -6.469 -11.936 -6.209 1.00 85.00 154 ALA A O 1
ATOM 1132 N N . GLY A 1 155 ? -5.220 -12.413 -8.005 1.00 87.31 155 GLY A N 1
ATOM 1133 C CA . GLY A 1 155 ? -6.348 -12.686 -8.903 1.00 87.31 155 GLY A CA 1
ATOM 1134 C C . GLY A 1 155 ? -7.016 -11.451 -9.521 1.00 87.31 155 GLY A C 1
ATOM 1135 O O . GLY A 1 155 ? -8.026 -11.618 -10.194 1.00 87.31 155 GLY A O 1
ATOM 1136 N N . GLY A 1 156 ? -6.463 -10.248 -9.327 1.00 90.06 156 GLY A N 1
ATOM 1137 C CA . GLY A 1 156 ? -6.958 -9.001 -9.920 1.00 90.06 156 GLY A CA 1
ATOM 1138 C C . GLY A 1 156 ? -5.875 -8.205 -10.651 1.00 90.06 156 GLY A C 1
ATOM 1139 O O . GLY A 1 156 ? -4.681 -8.499 -10.532 1.00 90.06 156 GLY A O 1
ATOM 1140 N N . HIS A 1 157 ? -6.314 -7.188 -11.391 1.00 92.75 157 HIS A N 1
ATOM 1141 C CA . HIS A 1 157 ? -5.465 -6.198 -12.048 1.00 92.75 157 HIS A CA 1
ATOM 1142 C C . HIS A 1 157 ? -5.380 -4.948 -11.171 1.00 92.75 157 HIS A C 1
ATOM 1144 O O . HIS A 1 157 ? -6.391 -4.466 -10.664 1.00 92.75 157 HIS A O 1
ATOM 1150 N N . TRP A 1 158 ? -4.176 -4.422 -10.978 1.00 93.94 158 TRP A N 1
ATOM 1151 C CA . TRP A 1 158 ? -3.915 -3.323 -10.056 1.00 93.94 158 TRP A CA 1
ATOM 1152 C C . TRP A 1 158 ? -3.092 -2.230 -10.716 1.00 93.94 158 TRP A C 1
ATOM 1154 O O . TRP A 1 158 ? -2.278 -2.473 -11.608 1.00 93.94 158 TRP A O 1
ATOM 1164 N N . CYS A 1 159 ? -3.289 -1.009 -10.233 1.00 94.75 159 CYS A N 1
ATOM 1165 C CA . CYS A 1 159 ? -2.531 0.164 -10.609 1.00 94.75 159 CYS A CA 1
ATOM 1166 C C . CYS A 1 159 ? -2.063 0.917 -9.361 1.00 94.75 159 CYS A C 1
ATOM 1168 O O . CYS A 1 159 ? -2.862 1.560 -8.678 1.00 94.75 159 CYS A O 1
ATOM 1170 N N . ASP A 1 160 ? -0.752 0.929 -9.141 1.00 95.25 160 ASP A N 1
ATOM 1171 C CA . ASP A 1 160 ? -0.104 1.697 -8.084 1.00 95.25 160 ASP A CA 1
ATOM 1172 C C . ASP A 1 160 ? 0.501 2.976 -8.659 1.00 95.25 160 ASP A C 1
ATOM 1174 O O . ASP A 1 160 ? 1.361 2.937 -9.530 1.00 95.25 160 ASP A O 1
ATOM 1178 N N . THR A 1 161 ? 0.082 4.134 -8.160 1.00 95.44 161 THR A N 1
ATOM 1179 C CA . THR A 1 161 ? 0.747 5.416 -8.414 1.00 95.44 161 THR A CA 1
ATOM 1180 C C . THR A 1 161 ? 1.602 5.776 -7.209 1.00 95.44 161 THR A C 1
ATOM 1182 O O . THR A 1 161 ? 1.080 6.008 -6.119 1.00 95.44 161 THR A O 1
ATOM 1185 N N . LEU A 1 162 ? 2.913 5.859 -7.419 1.00 96.31 162 LEU A N 1
ATOM 1186 C CA . LEU A 1 162 ? 3.907 6.191 -6.407 1.00 96.31 162 LEU A CA 1
ATOM 1187 C C . LEU A 1 162 ? 4.460 7.591 -6.676 1.00 96.31 162 LEU A C 1
ATOM 1189 O O . LEU A 1 162 ? 4.979 7.885 -7.756 1.00 96.31 162 LEU A O 1
ATOM 1193 N N . ARG A 1 163 ? 4.349 8.471 -5.681 1.00 96.19 163 ARG A N 1
ATOM 1194 C CA . ARG A 1 163 ? 4.822 9.855 -5.760 1.00 96.19 163 ARG A CA 1
ATOM 1195 C C . ARG A 1 163 ? 5.669 10.204 -4.536 1.00 96.19 163 ARG A C 1
ATOM 1197 O O . ARG A 1 163 ? 5.127 10.224 -3.428 1.00 96.19 163 ARG A O 1
ATOM 1204 N N . PRO A 1 164 ? 6.951 10.555 -4.707 1.00 94.06 164 PRO A N 1
ATOM 1205 C CA . PRO A 1 164 ? 7.784 11.019 -3.610 1.00 94.06 164 PRO A CA 1
ATOM 1206 C C . PRO A 1 164 ? 7.210 12.290 -2.978 1.00 94.06 164 PRO A C 1
ATOM 1208 O O . PRO A 1 164 ? 6.730 13.203 -3.655 1.00 94.06 164 PRO A O 1
ATOM 1211 N N . VAL A 1 165 ? 7.254 12.346 -1.654 1.00 94.06 165 VAL A N 1
ATOM 1212 C CA . VAL A 1 165 ? 6.901 13.505 -0.835 1.00 94.06 165 VAL A CA 1
ATOM 1213 C C . VAL A 1 165 ? 7.993 13.726 0.211 1.00 94.06 165 VAL A C 1
ATOM 1215 O O . VAL A 1 165 ? 8.866 12.891 0.415 1.00 94.06 165 VAL A O 1
ATOM 1218 N N . LYS A 1 166 ? 7.964 14.862 0.915 1.00 90.06 166 LYS A N 1
ATOM 1219 C CA . LYS A 1 166 ? 9.024 15.210 1.883 1.00 90.06 166 LYS A CA 1
ATOM 1220 C C . LYS A 1 166 ? 9.224 14.169 2.993 1.00 90.06 166 LYS A C 1
ATOM 1222 O O . LYS A 1 166 ? 10.310 14.084 3.548 1.00 90.06 166 LYS A O 1
ATOM 1227 N N . THR A 1 167 ? 8.172 13.434 3.342 1.00 91.75 167 THR A N 1
ATOM 1228 C CA . THR A 1 167 ? 8.135 12.495 4.471 1.00 91.75 167 THR A CA 1
ATOM 1229 C C . THR A 1 167 ? 8.184 11.024 4.050 1.00 91.75 167 THR A C 1
ATOM 1231 O O . THR A 1 167 ? 8.032 10.164 4.911 1.00 91.75 167 THR A O 1
ATOM 1234 N N . GLY A 1 168 ? 8.351 10.716 2.759 1.00 94.00 168 GLY A N 1
ATOM 1235 C CA . GLY A 1 168 ? 8.312 9.344 2.240 1.00 94.00 168 GLY A CA 1
ATOM 1236 C C . GLY A 1 168 ? 7.745 9.274 0.823 1.00 94.00 168 GLY A C 1
ATOM 1237 O O . GLY A 1 168 ? 7.880 10.222 0.053 1.00 94.00 168 GLY A O 1
ATOM 1238 N N . THR A 1 169 ? 7.056 8.185 0.490 1.00 96.62 169 THR A N 1
ATOM 1239 C CA . THR A 1 169 ? 6.423 8.001 -0.826 1.00 96.62 169 THR A CA 1
ATOM 1240 C C . THR A 1 169 ? 4.924 7.817 -0.665 1.00 96.62 169 THR A C 1
ATOM 1242 O O . THR A 1 169 ? 4.468 6.928 0.043 1.00 96.62 169 THR A O 1
ATOM 1245 N N . PHE A 1 170 ? 4.136 8.670 -1.312 1.00 96.38 170 PHE A N 1
ATOM 1246 C CA . PHE A 1 170 ? 2.686 8.542 -1.325 1.00 96.38 170 PHE A CA 1
ATOM 1247 C C . PHE A 1 170 ? 2.270 7.498 -2.364 1.00 96.38 170 PHE A C 1
ATOM 1249 O O . PHE A 1 170 ? 2.601 7.642 -3.542 1.00 96.38 170 PHE A O 1
ATOM 1256 N N . LEU A 1 171 ? 1.548 6.476 -1.917 1.00 96.19 171 LEU A N 1
ATOM 1257 C CA . LEU A 1 171 ? 0.961 5.419 -2.730 1.00 96.19 171 LEU A CA 1
ATOM 1258 C C . LEU A 1 171 ? -0.535 5.679 -2.908 1.00 96.19 171 LEU A C 1
ATOM 1260 O O . LEU A 1 171 ? -1.247 5.934 -1.937 1.00 96.19 171 LEU A O 1
ATOM 1264 N N . VAL A 1 172 ? -1.002 5.536 -4.145 1.00 94.75 172 VAL A N 1
ATOM 1265 C CA . VAL A 1 172 ? -2.413 5.353 -4.495 1.00 94.75 172 VAL A CA 1
ATOM 1266 C C . VAL A 1 172 ? -2.535 4.036 -5.248 1.00 94.75 172 VAL A C 1
ATOM 1268 O O . VAL A 1 172 ? -1.979 3.920 -6.335 1.00 94.75 172 VAL A O 1
ATOM 1271 N N . ARG A 1 173 ? -3.249 3.067 -4.686 1.00 94.19 173 ARG A N 1
ATOM 1272 C CA . ARG A 1 173 ? -3.536 1.766 -5.289 1.00 94.19 173 ARG A CA 1
ATOM 1273 C C . ARG A 1 173 ? -5.000 1.709 -5.686 1.00 94.19 173 ARG A C 1
ATOM 1275 O O . ARG A 1 173 ? -5.870 1.911 -4.844 1.00 94.19 173 ARG A O 1
ATOM 1282 N N . ALA A 1 174 ? -5.260 1.410 -6.948 1.00 91.31 174 ALA A N 1
ATOM 1283 C CA . ALA A 1 174 ? -6.605 1.211 -7.468 1.00 91.31 174 ALA A CA 1
ATOM 1284 C C . ALA A 1 174 ? -6.682 -0.126 -8.217 1.00 91.31 174 ALA A C 1
ATOM 1286 O O . ALA A 1 174 ? -5.707 -0.484 -8.889 1.00 91.31 174 ALA A O 1
ATOM 1287 N N . PRO A 1 175 ? -7.798 -0.864 -8.124 1.00 91.06 175 PRO A N 1
ATOM 1288 C CA . PRO A 1 175 ? -8.058 -1.962 -9.047 1.00 91.06 175 PRO A CA 1
ATOM 1289 C C . PRO A 1 175 ? -8.290 -1.410 -10.468 1.00 91.06 175 PRO A C 1
ATOM 1291 O O . PRO A 1 175 ? -8.739 -0.268 -10.627 1.00 91.06 175 PRO A O 1
ATOM 1294 N N . LEU A 1 176 ? -7.940 -2.202 -11.485 1.00 84.62 176 LEU A N 1
ATOM 1295 C CA . LEU A 1 176 ? -8.131 -1.911 -12.914 1.00 84.62 176 LEU A CA 1
ATOM 1296 C C . LEU A 1 176 ? -9.237 -2.768 -13.533 1.00 84.62 176 LEU A C 1
ATOM 1298 O O . LEU A 1 176 ? -9.363 -3.947 -13.132 1.00 84.62 176 LEU A O 1
#

Secondary structure (DSSP, 8-state):
-TTTT-SSTTSS-EETTEE---TTT-----HHHHT--SSS-S------------------------------------------TT-----EEEEE-HHHHHHHHHHHHHH-EEEEEEEE--TT---S-S-SSHHHHHHHHHTT-EEEEEEEETTEEEEEEEEEETTEEEEEEEE-

pLDDT: mean 78.83, std 20.32, range [33.16, 96.75]

Radius of gyration: 23.63 Å; Cα contacts (8 Å, |Δi|>4): 215; chains: 1; bounding box: 45×56×58 Å

Foldseek 3Di:
DLQVPDPFDPQFDQDPNDTDGDPVRDPQPCVSQVPQPDPPRPDDRDPPPDPDDDDDDDDDDDDDDPDDDDDDPCPDPPDPPVPDPPPAFDKDKDFDAPVRVVVVLVCCVVFWAPKFKDWDDPPPDPPPPQPRDSVSVVVCVVVQTKMWIWTDGPNFTKIWTWGDDPRGIMIIMGTD